Protein AF-A0A109FL90-F1 (afdb_monomer_lite)

Sequence (291 aa):
MSGMAHVRGQASPVYRVPRAKSPGTDAIWPPEKYCKLAITFEGDDGEIGEWAFCDPRRLGRIKLVDADESELTRVPPLGDLGADPLLAMPSVDTLADAFAKRSAPIKAVLLDQNGPLCGIGNYMVDEILYQAAIHPSLPASYIGQPSQRDLLAELHAQIRAVTVAAVAVDANAERFPDNWLFKFRWGKGKKKGKEVLFLLPDGSTSSISHLTVGGRTSAIVDKVQKLPEDLDAFLATPKRSRIAADLDGDKAVDAQQLVGGPDPTAPGSPRKKRKPGPVTSPHFKKAKKVT

Foldseek 3Di:
DFKFKAKEQDFGLDLDDDPDTRQHNPGDPPPPAQWDDKDWDQDPVRDIIIMTIGGNVPPDDDDDDDDDPVCVCCDPPNVLFAAELAPGQDDLLLLLVQQLLWQAFPLLQQDPRSGNYHPDDQQLSLQLCLQLLAARRQRSSVCSAPVNSVSSVSSSVSNNVSVCQCVVSSNPLVSRDPLTCSVQQPPQQDDPRDGNWRQDPVRDTFGWHWDAGPNDIHTDGDVRHDDDPCRVVVVPDDSVVRVVVRPVVPPDDDPDDDDDDDDDDDDDDDDDDDDDDDDHRPVDPDDDDDD

Secondary structure (DSSP, 8-state):
---EEEETTSPP---S--S-PPP-TTS-SS-TTTEEEEEEEE-TTS-EEEEEEE-TTS----------GGGGGGSTTGGG--B-TTTSPPPHHHHHHHHHT--SBHHHHHH-TTSSB-S--HHHHHHHHHHTT--TTSBHHHHTSGGGHHHHHHHHHHHHHHHHHHHTTTT-TTSS-TTSGGGTSTTTTEETTEE-PEEPTTS-EE-EEEEEETTEEEEEETTTSPPPTTHHHHHHS-HHHHHHHHHHTT----------------PPPP-PPPPP-----TTS--PPPP-

pLDDT: mean 79.63, std 23.38, range [23.08, 98.75]

Structure (mmCIF, N/CA/C/O backbone):
data_AF-A0A109FL90-F1
#
_entry.id   AF-A0A109FL90-F1
#
loop_
_atom_site.group_PDB
_atom_site.id
_atom_site.type_symbol
_atom_site.label_atom_id
_atom_site.label_alt_id
_atom_site.label_comp_id
_atom_site.label_asym_id
_atom_site.label_entity_id
_atom_site.label_seq_id
_atom_site.pdbx_PDB_ins_code
_atom_site.Cartn_x
_atom_site.Cartn_y
_atom_site.Cartn_z
_atom_site.occupancy
_atom_site.B_iso_or_equiv
_atom_site.auth_seq_id
_atom_site.auth_comp_id
_atom_site.auth_asym_id
_atom_site.auth_atom_id
_atom_site.pdbx_PDB_model_num
ATOM 1 N N . MET A 1 1 ? 11.528 1.735 -2.833 1.00 75.25 1 MET A N 1
ATOM 2 C CA . MET A 1 1 ? 11.693 3.107 -2.285 1.00 75.25 1 MET A CA 1
ATOM 3 C C . MET A 1 1 ? 12.364 4.072 -3.259 1.00 75.25 1 MET A C 1
ATOM 5 O O . MET A 1 1 ? 12.023 5.242 -3.194 1.00 75.25 1 MET A O 1
ATOM 9 N N . SER A 1 2 ? 13.309 3.642 -4.104 1.00 83.94 2 SER A N 1
ATOM 10 C CA . SER A 1 2 ? 13.942 4.519 -5.113 1.00 83.94 2 SER A CA 1
ATOM 11 C C . SER A 1 2 ? 14.334 3.808 -6.414 1.00 83.94 2 SER A C 1
ATOM 13 O O . SER A 1 2 ? 15.019 4.403 -7.236 1.00 83.94 2 SER A O 1
ATOM 15 N N . GLY A 1 3 ? 13.940 2.542 -6.578 1.00 86.50 3 GLY A N 1
ATOM 16 C CA . GLY A 1 3 ? 14.141 1.813 -7.826 1.00 86.50 3 GLY A CA 1
ATOM 17 C C . GLY A 1 3 ? 13.189 2.337 -8.893 1.00 86.50 3 GLY A C 1
ATOM 18 O O . GLY A 1 3 ? 12.022 2.581 -8.589 1.00 86.50 3 GLY A O 1
ATOM 19 N N . MET A 1 4 ? 13.694 2.522 -10.104 1.00 85.56 4 MET A N 1
ATOM 20 C CA . MET A 1 4 ? 12.967 3.083 -11.236 1.00 85.56 4 MET A CA 1
ATOM 21 C C . MET A 1 4 ? 13.312 2.291 -12.490 1.00 85.56 4 MET A C 1
ATOM 23 O O . MET A 1 4 ? 14.486 2.036 -12.757 1.00 85.56 4 MET A O 1
ATOM 27 N N . ALA A 1 5 ? 12.281 1.920 -13.241 1.00 86.88 5 ALA A N 1
ATOM 28 C CA . ALA A 1 5 ? 12.416 1.394 -14.588 1.00 86.88 5 ALA A CA 1
ATOM 29 C C . ALA A 1 5 ? 12.349 2.552 -15.592 1.00 86.88 5 ALA A C 1
ATOM 31 O O . ALA A 1 5 ? 11.489 3.433 -15.495 1.00 86.88 5 ALA A O 1
ATOM 32 N N . HIS A 1 6 ? 13.261 2.534 -16.555 1.00 85.62 6 HIS A N 1
ATOM 33 C CA . HIS A 1 6 ? 13.337 3.479 -17.656 1.00 85.62 6 HIS A CA 1
ATOM 34 C C . HIS A 1 6 ? 13.268 2.709 -18.968 1.00 85.62 6 HIS A C 1
ATOM 36 O O . HIS A 1 6 ? 13.940 1.694 -19.109 1.00 85.62 6 HIS A O 1
ATOM 42 N N . VAL A 1 7 ? 12.494 3.223 -19.918 1.00 87.19 7 VAL A N 1
ATOM 43 C CA . VAL A 1 7 ? 12.535 2.814 -21.324 1.00 87.19 7 VAL A CA 1
ATOM 44 C C . VAL A 1 7 ? 13.070 4.012 -22.099 1.00 87.19 7 VAL A C 1
ATOM 46 O O . VAL A 1 7 ? 12.601 5.134 -21.874 1.00 87.19 7 VAL A O 1
ATOM 49 N N . ARG A 1 8 ? 14.088 3.819 -22.943 1.00 85.19 8 ARG A N 1
ATOM 50 C CA . ARG A 1 8 ? 14.706 4.935 -23.671 1.00 85.19 8 ARG A CA 1
ATOM 51 C C . ARG A 1 8 ? 13.669 5.633 -24.554 1.00 85.19 8 ARG A C 1
ATOM 53 O O . ARG A 1 8 ? 12.840 4.986 -25.184 1.00 85.19 8 ARG A O 1
ATOM 60 N N . GLY A 1 9 ? 13.688 6.966 -24.558 1.00 79.12 9 GLY A N 1
ATOM 61 C CA . GLY A 1 9 ? 12.748 7.780 -25.336 1.00 79.12 9 GLY A CA 1
ATOM 62 C C . GLY A 1 9 ? 11.329 7.866 -24.759 1.00 79.12 9 GLY A C 1
ATOM 63 O O . GLY A 1 9 ? 10.530 8.652 -25.261 1.00 79.12 9 GLY A O 1
ATOM 64 N N . GLN A 1 10 ? 11.014 7.134 -23.686 1.00 78.56 10 GLN A N 1
ATOM 65 C CA . GLN A 1 10 ? 9.705 7.166 -23.031 1.00 78.56 10 GLN A CA 1
ATOM 66 C C . GLN A 1 10 ? 9.740 7.982 -21.736 1.00 78.56 10 GLN A C 1
ATOM 68 O O . GLN A 1 10 ? 10.702 7.953 -20.962 1.00 78.56 10 GLN A O 1
ATOM 73 N N . ALA A 1 11 ? 8.641 8.685 -21.460 1.00 70.00 11 ALA A N 1
ATOM 74 C CA . ALA A 1 11 ? 8.434 9.301 -20.158 1.00 70.00 11 ALA A CA 1
ATOM 75 C C . ALA A 1 11 ? 8.147 8.214 -19.109 1.00 70.00 11 ALA A C 1
ATOM 77 O O . ALA A 1 11 ? 7.310 7.337 -19.294 1.00 70.00 11 ALA A O 1
ATOM 78 N N . SER A 1 12 ? 8.841 8.279 -17.980 1.00 65.44 12 SER A N 1
ATOM 79 C CA . SER A 1 12 ? 8.665 7.364 -16.856 1.00 65.44 12 SER A CA 1
ATOM 80 C C . SER A 1 12 ? 7.364 7.712 -16.131 1.00 65.44 12 SER A C 1
ATOM 82 O O . SER A 1 12 ? 7.117 8.896 -15.875 1.00 65.44 12 SER A O 1
ATOM 84 N N . PRO A 1 13 ? 6.543 6.718 -15.758 1.00 58.38 13 PRO A N 1
ATOM 85 C CA . PRO A 1 13 ? 5.384 6.939 -14.903 1.00 58.38 13 PRO A CA 1
ATOM 86 C C . PRO A 1 13 ? 5.875 7.280 -13.486 1.00 58.38 13 PRO A C 1
ATOM 88 O O . PRO A 1 13 ? 6.298 6.418 -12.716 1.00 58.38 13 PRO A O 1
ATOM 91 N N . VAL A 1 14 ? 5.916 8.571 -13.140 1.00 57.03 14 VAL A N 1
ATOM 92 C CA . VAL A 1 14 ? 6.532 9.031 -11.885 1.00 57.03 14 VAL A CA 1
ATOM 93 C C . VAL A 1 14 ? 5.529 9.007 -10.723 1.00 57.03 14 VAL A C 1
ATOM 95 O O . VAL A 1 14 ? 4.762 9.951 -10.542 1.00 57.03 14 VAL A O 1
ATOM 98 N N . TYR A 1 15 ? 5.634 8.016 -9.830 1.00 45.78 15 TYR A N 1
ATOM 99 C CA . TYR A 1 15 ? 5.125 8.111 -8.453 1.00 45.78 15 TYR A CA 1
ATOM 100 C C . TYR A 1 15 ? 6.256 8.563 -7.509 1.00 45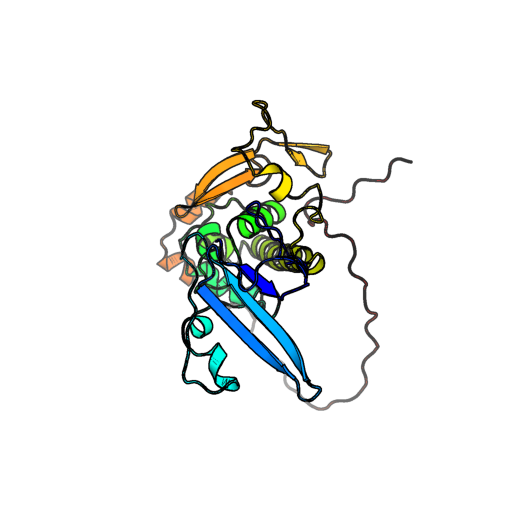.78 15 TYR A C 1
ATOM 102 O O . TYR A 1 15 ? 6.889 7.775 -6.818 1.00 45.78 15 TYR A O 1
ATOM 110 N N . ARG A 1 16 ? 6.515 9.876 -7.526 1.00 43.41 16 ARG A N 1
ATOM 111 C CA . ARG A 1 16 ? 7.395 10.672 -6.642 1.00 43.41 16 ARG A CA 1
ATOM 112 C C . ARG A 1 16 ? 8.869 10.216 -6.420 1.00 43.41 16 ARG A C 1
ATOM 114 O O . ARG A 1 16 ? 9.147 9.174 -5.839 1.00 43.41 16 ARG A O 1
ATOM 121 N N . VAL A 1 17 ? 9.758 11.215 -6.609 1.00 45.81 17 VAL A N 1
ATOM 122 C CA . VAL A 1 17 ? 11.149 11.434 -6.098 1.00 45.81 17 VAL A CA 1
ATOM 123 C C . VAL A 1 17 ? 12.295 10.857 -6.963 1.00 45.81 17 VAL A C 1
ATOM 125 O O . VAL A 1 17 ? 12.178 9.699 -7.336 1.00 45.81 17 VAL A O 1
ATOM 128 N N . PRO A 1 18 ? 13.474 11.515 -7.171 1.00 45.47 18 PRO A N 1
ATOM 129 C CA . PRO A 1 18 ? 13.909 12.930 -7.171 1.00 45.47 18 PRO A CA 1
ATOM 130 C C . PRO A 1 18 ? 14.089 13.460 -8.626 1.00 45.47 18 PRO A C 1
ATOM 132 O O . PRO A 1 18 ? 13.580 12.857 -9.554 1.00 45.47 18 PRO A O 1
ATOM 135 N N . ARG A 1 19 ? 14.803 14.580 -8.843 1.00 44.16 19 ARG A N 1
ATOM 136 C CA . ARG A 1 19 ? 15.029 15.325 -10.119 1.00 44.16 19 ARG A CA 1
ATOM 137 C C . ARG A 1 19 ? 15.517 14.534 -11.357 1.00 44.16 19 ARG A C 1
ATOM 139 O O . ARG A 1 19 ? 15.842 15.160 -12.364 1.00 44.16 19 ARG A O 1
ATOM 146 N N . ALA A 1 20 ? 15.618 13.211 -11.305 1.00 49.16 20 ALA A N 1
ATOM 147 C CA . ALA A 1 20 ? 15.935 12.403 -12.470 1.00 49.16 20 ALA A CA 1
ATOM 148 C C . ALA A 1 20 ? 14.679 12.302 -13.344 1.00 49.16 20 ALA A C 1
ATOM 150 O O . ALA A 1 20 ? 13.836 11.429 -13.157 1.00 49.16 20 ALA A O 1
ATOM 151 N N . LYS A 1 21 ? 14.534 13.251 -14.274 1.00 52.75 21 LYS A N 1
ATOM 152 C CA . LYS A 1 21 ? 13.638 13.069 -15.417 1.00 52.75 21 LYS A CA 1
ATOM 153 C C . LYS A 1 21 ? 14.061 11.798 -16.148 1.00 52.75 21 LYS A C 1
ATOM 155 O O . LYS A 1 21 ? 15.238 11.435 -16.126 1.00 52.75 21 LYS A O 1
ATOM 160 N N . SER A 1 22 ? 13.109 11.147 -16.803 1.00 54.75 22 SER A N 1
ATOM 161 C CA . SER A 1 22 ? 13.436 10.096 -17.763 1.00 54.75 22 SER A CA 1
ATOM 162 C C . SER A 1 22 ? 14.483 10.630 -18.730 1.00 54.75 22 SER A C 1
ATOM 164 O O . SER A 1 22 ? 14.342 11.775 -19.176 1.00 54.75 22 SER A O 1
ATOM 166 N N . PRO A 1 23 ? 15.544 9.859 -19.000 1.00 58.03 23 PRO A N 1
ATOM 167 C CA . PRO A 1 23 ? 16.486 10.222 -20.040 1.00 58.03 23 PRO A CA 1
ATOM 168 C C . PRO A 1 23 ? 15.683 10.418 -21.333 1.00 58.03 23 PRO A C 1
ATOM 170 O O . PRO A 1 23 ? 14.997 9.496 -21.776 1.00 58.03 23 PRO A O 1
ATOM 173 N N . GLY A 1 24 ? 15.690 11.640 -21.877 1.00 59.62 24 GLY A N 1
ATOM 174 C CA . GLY A 1 24 ? 15.103 11.907 -23.190 1.00 59.62 24 GLY A CA 1
ATOM 175 C C . GLY A 1 24 ? 15.834 11.119 -24.278 1.00 59.62 24 GLY A C 1
ATOM 176 O O . GLY A 1 24 ? 16.834 10.458 -24.003 1.00 59.62 24 GLY A O 1
ATOM 177 N N . THR A 1 25 ? 15.369 11.209 -25.521 1.00 60.78 25 THR A N 1
ATOM 178 C CA . THR A 1 25 ? 16.013 10.545 -26.673 1.00 60.78 25 THR A CA 1
ATOM 179 C C . THR A 1 25 ? 17.508 10.863 -26.781 1.00 60.78 25 THR A C 1
ATOM 181 O O . THR A 1 25 ? 18.308 9.970 -27.059 1.00 60.78 25 THR A O 1
ATOM 184 N N . ASP A 1 26 ? 17.881 12.101 -26.447 1.00 63.59 26 ASP A N 1
ATOM 185 C CA . ASP A 1 26 ? 19.246 12.627 -26.572 1.00 63.59 26 ASP A CA 1
ATOM 186 C C . ASP A 1 26 ? 20.086 12.456 -25.296 1.00 63.59 26 ASP A C 1
ATOM 188 O O . ASP A 1 26 ? 21.203 12.964 -25.192 1.00 63.59 26 ASP A O 1
ATOM 192 N N . ALA A 1 27 ? 19.546 11.793 -24.274 1.00 72.19 27 ALA A N 1
ATOM 193 C CA . ALA A 1 27 ? 20.261 11.585 -23.027 1.00 72.19 27 ALA A CA 1
ATOM 194 C C . ALA A 1 27 ? 21.274 10.436 -23.142 1.00 72.19 27 ALA A C 1
ATOM 196 O O . ALA A 1 27 ? 21.062 9.463 -23.866 1.00 72.19 27 ALA A O 1
ATOM 197 N N . ILE A 1 28 ? 22.356 10.535 -22.363 1.00 80.25 28 ILE A N 1
ATOM 198 C CA . ILE A 1 28 ? 23.350 9.465 -22.228 1.00 80.25 28 ILE A CA 1
ATOM 199 C C . ILE A 1 28 ? 22.649 8.189 -21.746 1.00 80.25 28 ILE A C 1
ATOM 201 O O . ILE A 1 28 ? 21.929 8.210 -20.739 1.00 80.25 28 ILE A O 1
ATOM 205 N N . TRP A 1 29 ? 22.868 7.093 -22.475 1.00 83.81 29 TRP A N 1
ATOM 206 C CA . TRP A 1 29 ? 22.206 5.814 -22.260 1.00 83.81 29 TRP A CA 1
ATOM 207 C C . TRP A 1 29 ? 23.205 4.637 -22.276 1.00 83.81 29 TRP A C 1
ATOM 209 O O . TRP A 1 29 ? 24.091 4.628 -23.132 1.00 83.81 29 TRP A O 1
ATOM 219 N N . PRO A 1 30 ? 23.063 3.640 -21.375 1.00 87.69 30 PRO A N 1
ATOM 220 C CA . PRO A 1 30 ? 22.144 3.617 -20.231 1.00 87.69 30 PRO A CA 1
ATOM 221 C C . PRO A 1 30 ? 22.474 4.727 -19.216 1.00 87.69 30 PRO A C 1
ATOM 223 O O . PRO A 1 30 ? 23.566 5.295 -19.263 1.00 87.69 30 PRO A O 1
ATOM 226 N N . PRO A 1 31 ? 21.561 5.076 -18.289 1.00 86.06 31 PRO A N 1
ATOM 227 C CA . PRO A 1 31 ? 21.819 6.158 -17.344 1.00 86.06 31 PRO A CA 1
ATOM 228 C C . PRO A 1 31 ? 23.078 5.885 -16.512 1.00 86.06 31 PRO A C 1
ATOM 230 O O . PRO A 1 31 ? 23.108 4.952 -15.715 1.00 86.06 31 PRO A O 1
ATOM 233 N N . GLU A 1 32 ? 24.113 6.713 -16.637 1.00 82.44 32 GLU A N 1
ATOM 234 C CA . GLU A 1 32 ? 25.387 6.472 -15.936 1.00 82.44 32 GLU A CA 1
ATOM 235 C C . GLU A 1 32 ? 25.219 6.444 -14.410 1.00 82.44 32 GLU A C 1
ATOM 237 O O . GLU A 1 32 ? 25.855 5.674 -13.686 1.00 82.44 32 GLU A O 1
ATOM 242 N N . LYS A 1 33 ? 24.326 7.294 -13.892 1.00 83.31 33 LYS A N 1
ATOM 243 C CA . LYS A 1 33 ? 24.075 7.392 -12.458 1.00 83.31 33 LYS A CA 1
ATOM 244 C C . LYS A 1 33 ? 23.033 6.383 -12.024 1.00 83.31 33 LYS A C 1
ATOM 246 O O . LYS A 1 33 ? 21.907 6.356 -12.507 1.00 83.31 33 LYS A O 1
ATOM 251 N N . TYR A 1 34 ? 23.401 5.626 -10.998 1.00 88.69 34 TYR A N 1
ATOM 252 C CA . TYR A 1 34 ? 22.516 4.723 -10.271 1.00 88.69 34 TYR A CA 1
ATOM 253 C C . TYR A 1 34 ? 21.942 3.556 -11.078 1.00 88.69 34 TYR A C 1
ATOM 255 O O . TYR A 1 34 ? 21.229 2.759 -10.469 1.00 88.69 34 TYR A O 1
ATOM 263 N N . CYS A 1 35 ? 22.275 3.391 -12.362 1.00 91.38 35 CYS A N 1
ATOM 264 C CA . CYS A 1 35 ? 21.942 2.180 -13.104 1.00 91.38 35 CYS A CA 1
ATOM 265 C C . CYS A 1 35 ? 22.511 0.940 -12.396 1.00 91.38 35 CYS A C 1
ATOM 267 O O . CYS A 1 35 ? 23.570 0.978 -11.749 1.00 91.38 35 CYS A O 1
ATOM 269 N N . LYS A 1 36 ? 21.717 -0.129 -12.414 1.00 93.62 36 LYS A N 1
ATOM 270 C CA . LYS A 1 36 ? 22.030 -1.442 -11.838 1.00 93.62 36 LYS A CA 1
ATOM 271 C C . LYS A 1 36 ? 21.905 -2.555 -12.866 1.00 93.62 36 LYS A C 1
ATOM 273 O O . LYS A 1 36 ? 22.596 -3.554 -12.725 1.00 93.62 36 LYS A O 1
ATOM 278 N N . LEU A 1 37 ? 21.042 -2.372 -13.861 1.00 95.06 37 LEU A N 1
ATOM 279 C CA . LEU A 1 37 ? 20.861 -3.273 -14.988 1.00 95.06 37 LEU A CA 1
ATOM 280 C C . LEU A 1 37 ? 20.377 -2.459 -16.181 1.00 95.06 37 LEU A C 1
ATOM 282 O O . LEU A 1 37 ? 19.518 -1.594 -16.017 1.00 95.06 37 LEU A O 1
ATOM 286 N N . ALA A 1 38 ? 20.907 -2.762 -17.355 1.00 93.75 38 ALA A N 1
ATOM 287 C CA . ALA A 1 38 ? 20.393 -2.298 -18.629 1.00 93.75 38 ALA A CA 1
ATOM 288 C C . ALA A 1 38 ? 20.255 -3.509 -19.553 1.00 93.75 38 ALA A C 1
ATOM 290 O O . ALA A 1 38 ? 21.089 -4.413 -19.501 1.00 93.75 38 ALA A O 1
ATOM 291 N N . ILE A 1 39 ? 19.186 -3.532 -20.339 1.00 95.69 39 ILE A N 1
ATOM 292 C CA . ILE A 1 39 ? 18.881 -4.581 -21.306 1.00 95.69 39 ILE A CA 1
ATOM 293 C C . ILE A 1 39 ? 18.535 -3.898 -22.627 1.00 95.69 39 ILE A C 1
ATOM 295 O O . ILE A 1 39 ? 17.738 -2.957 -22.651 1.00 95.69 39 ILE A O 1
ATOM 299 N N . THR A 1 40 ? 19.131 -4.396 -23.703 1.00 95.06 40 THR A N 1
ATOM 300 C CA . THR A 1 40 ? 18.788 -4.042 -25.078 1.00 95.06 40 THR A CA 1
ATOM 301 C C . THR A 1 40 ? 18.055 -5.225 -25.695 1.00 95.06 40 THR A C 1
ATOM 303 O O . THR A 1 40 ? 18.491 -6.366 -25.558 1.00 95.06 40 THR A O 1
ATOM 306 N N . PHE A 1 41 ? 16.931 -4.937 -26.332 1.00 94.50 41 PHE A N 1
ATOM 307 C CA . PHE A 1 41 ? 16.086 -5.873 -27.053 1.00 94.50 41 PHE A CA 1
ATOM 308 C C . PHE A 1 41 ? 16.184 -5.538 -28.538 1.00 94.50 41 PHE A C 1
ATOM 310 O O . PHE A 1 41 ? 16.127 -4.364 -28.902 1.00 94.50 41 PHE A O 1
ATOM 317 N N . GLU A 1 42 ? 16.318 -6.559 -29.370 1.00 95.94 42 GLU A N 1
ATOM 318 C CA . GLU A 1 42 ? 16.270 -6.451 -30.826 1.00 95.94 42 GLU A CA 1
ATOM 319 C C . GLU A 1 42 ? 15.020 -7.201 -31.291 1.00 95.94 42 GLU A C 1
ATOM 321 O O . GLU A 1 42 ? 14.840 -8.371 -30.945 1.00 95.94 42 GLU A O 1
ATOM 326 N N . GLY A 1 43 ? 14.116 -6.493 -31.964 1.00 92.50 43 GLY A N 1
ATOM 327 C CA . GLY A 1 43 ? 12.907 -7.055 -32.553 1.00 92.50 43 GLY A CA 1
ATOM 328 C C . GLY A 1 43 ? 13.193 -7.749 -33.882 1.00 92.50 43 GLY A C 1
ATOM 329 O O . GLY A 1 43 ? 14.199 -7.478 -34.537 1.00 92.50 43 GLY A O 1
ATOM 330 N N . ASP A 1 44 ? 12.277 -8.616 -34.311 1.00 92.62 44 ASP A N 1
ATOM 331 C CA . ASP A 1 44 ? 12.390 -9.344 -35.586 1.00 92.62 44 ASP A CA 1
ATOM 332 C C . ASP A 1 44 ? 12.382 -8.408 -36.816 1.00 92.62 44 ASP A C 1
ATOM 334 O O . ASP A 1 44 ? 12.849 -8.773 -37.894 1.00 92.62 44 ASP A O 1
ATOM 338 N N . ASP A 1 45 ? 11.851 -7.195 -36.659 1.00 93.00 45 ASP A N 1
ATOM 339 C CA . ASP A 1 45 ? 11.837 -6.106 -37.642 1.00 93.00 45 ASP A CA 1
ATOM 340 C C . ASP A 1 45 ? 13.083 -5.201 -37.577 1.00 93.00 45 ASP A C 1
ATOM 342 O O . ASP A 1 45 ? 13.197 -4.241 -38.345 1.00 93.00 45 ASP A O 1
ATOM 346 N N . GLY A 1 46 ? 14.031 -5.512 -36.688 1.00 89.81 46 GLY A N 1
ATOM 347 C CA . GLY A 1 46 ? 15.226 -4.716 -36.427 1.00 89.81 46 GLY A CA 1
ATOM 348 C C . GLY A 1 46 ? 14.986 -3.509 -35.515 1.00 89.81 46 GLY A C 1
ATOM 349 O O . GLY A 1 46 ? 15.905 -2.706 -35.330 1.00 89.81 46 GLY A O 1
ATOM 350 N N . GLU A 1 47 ? 13.787 -3.345 -34.938 1.00 91.50 47 GLU A N 1
ATOM 351 C CA . GLU A 1 47 ? 13.552 -2.305 -33.937 1.00 91.50 47 GLU A CA 1
ATOM 352 C C . GLU A 1 47 ? 14.355 -2.585 -32.662 1.00 91.50 47 GLU A C 1
ATOM 354 O O . GLU A 1 47 ? 14.400 -3.702 -32.147 1.00 91.50 47 GLU A O 1
ATOM 359 N N . ILE A 1 48 ? 14.985 -1.540 -32.120 1.00 91.38 48 ILE A N 1
ATOM 360 C CA . ILE A 1 48 ? 15.780 -1.642 -30.896 1.00 91.38 48 ILE A CA 1
ATOM 361 C C . ILE A 1 48 ? 15.001 -1.029 -29.735 1.00 91.38 48 ILE A C 1
ATOM 363 O O . ILE A 1 48 ? 14.743 0.176 -29.696 1.00 91.38 48 ILE A O 1
ATOM 367 N N . GLY A 1 49 ? 14.672 -1.866 -28.753 1.00 90.44 49 GLY A N 1
ATOM 368 C CA . GLY A 1 49 ? 14.111 -1.454 -27.472 1.00 90.44 49 GLY A CA 1
ATOM 369 C C . GLY A 1 49 ? 15.188 -1.423 -26.395 1.00 90.44 49 GLY A C 1
ATOM 370 O O . GLY A 1 49 ? 15.982 -2.348 -26.274 1.00 90.44 49 GLY A O 1
ATOM 371 N N . GLU A 1 50 ? 15.217 -0.389 -25.558 1.00 91.75 50 GLU A N 1
ATOM 372 C CA . GLU A 1 50 ? 16.204 -0.303 -24.479 1.00 91.75 50 GLU A CA 1
ATOM 373 C C . GLU A 1 50 ? 15.543 -0.007 -23.138 1.00 91.75 50 GLU A C 1
ATOM 375 O O . GLU A 1 50 ? 14.777 0.950 -22.992 1.00 91.75 50 GLU A O 1
ATOM 380 N N . TRP A 1 51 ? 15.884 -0.813 -22.134 1.00 92.31 51 TRP A N 1
ATOM 381 C CA . TRP A 1 51 ? 15.362 -0.7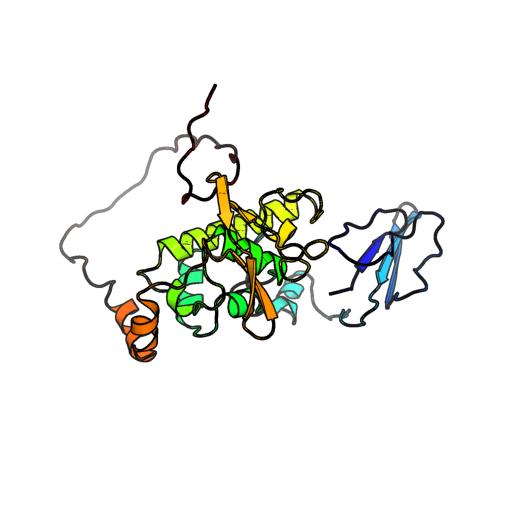13 -20.778 1.00 92.31 51 TRP A CA 1
ATOM 382 C C . TRP A 1 51 ? 16.490 -0.641 -19.750 1.00 92.31 51 TRP A C 1
ATOM 384 O O . TRP A 1 51 ? 17.514 -1.307 -19.885 1.00 92.31 51 TRP A O 1
ATOM 394 N N . ALA A 1 52 ? 16.306 0.141 -18.689 1.00 91.19 52 ALA A N 1
ATOM 395 C CA . ALA A 1 52 ? 17.257 0.221 -17.587 1.00 91.19 52 ALA A CA 1
ATOM 396 C C . ALA A 1 52 ? 16.564 0.311 -16.226 1.00 91.19 52 ALA A C 1
ATOM 398 O O . ALA A 1 52 ? 15.562 1.007 -16.061 1.00 91.19 52 ALA A O 1
ATOM 399 N N . PHE A 1 53 ? 17.152 -0.337 -15.221 1.00 91.62 53 PHE A N 1
ATOM 400 C CA . PHE A 1 53 ? 16.774 -0.202 -13.820 1.00 91.62 53 PHE A CA 1
ATOM 401 C C . PHE A 1 53 ? 17.801 0.634 -13.061 1.00 91.62 53 PHE A C 1
ATOM 403 O O . PHE A 1 53 ? 18.962 0.241 -12.898 1.00 91.62 53 PHE A O 1
ATOM 410 N N . CYS A 1 54 ? 17.356 1.773 -12.537 1.00 89.50 54 CYS A N 1
ATOM 411 C CA . CYS A 1 54 ? 18.158 2.673 -11.719 1.00 89.50 54 CYS A CA 1
ATOM 412 C C . CYS A 1 54 ? 17.689 2.632 -10.266 1.00 89.50 54 CYS A C 1
ATOM 414 O O . CYS A 1 54 ? 16.497 2.714 -9.990 1.00 89.50 54 CYS A O 1
ATOM 416 N N . ASP A 1 55 ? 18.619 2.561 -9.315 1.00 90.38 55 ASP A N 1
ATOM 417 C CA . ASP A 1 55 ? 18.284 2.614 -7.892 1.00 90.38 55 ASP A CA 1
ATOM 418 C C . ASP A 1 55 ? 19.358 3.335 -7.060 1.00 90.38 55 ASP A C 1
ATOM 420 O O . ASP A 1 55 ? 20.368 2.732 -6.667 1.00 90.38 55 ASP A O 1
ATOM 424 N N . PRO A 1 56 ? 19.140 4.624 -6.736 1.00 88.19 56 PRO A N 1
ATOM 425 C CA . PRO A 1 56 ? 20.075 5.424 -5.954 1.00 88.19 56 PRO A CA 1
ATOM 426 C C . PRO A 1 56 ? 20.353 4.884 -4.552 1.00 88.19 56 PRO A C 1
ATOM 428 O O . PRO A 1 56 ? 21.469 5.021 -4.057 1.00 88.19 56 PRO A O 1
ATOM 431 N N . ARG A 1 57 ? 19.360 4.263 -3.898 1.00 90.94 57 ARG A N 1
ATOM 432 C CA . ARG A 1 57 ? 19.509 3.768 -2.517 1.00 90.94 57 ARG A CA 1
ATOM 433 C C . ARG A 1 57 ? 19.929 2.304 -2.437 1.00 90.94 57 ARG A C 1
ATOM 435 O O . ARG A 1 57 ? 20.167 1.828 -1.331 1.00 90.94 57 ARG A O 1
ATOM 442 N N . ARG A 1 58 ? 20.031 1.599 -3.570 1.00 91.50 58 ARG A N 1
ATOM 443 C CA . ARG A 1 58 ? 20.467 0.189 -3.656 1.00 91.50 58 ARG A CA 1
ATOM 444 C C . ARG A 1 58 ? 19.629 -0.768 -2.785 1.00 91.50 58 ARG A C 1
ATOM 446 O O . ARG A 1 58 ? 20.136 -1.737 -2.217 1.00 91.50 58 ARG A O 1
ATOM 453 N N . LEU A 1 59 ? 18.335 -0.484 -2.665 1.00 92.12 59 LEU A N 1
ATOM 454 C CA . LEU A 1 59 ? 17.362 -1.296 -1.930 1.00 92.12 59 LEU A CA 1
ATOM 455 C C . LEU A 1 59 ? 16.575 -2.246 -2.842 1.00 92.12 59 LEU A C 1
ATOM 457 O O . LEU A 1 59 ? 16.049 -3.242 -2.359 1.00 92.12 59 LEU A O 1
ATOM 461 N N . GLY A 1 60 ? 16.493 -1.949 -4.138 1.00 92.00 60 GLY A N 1
ATOM 462 C CA . GLY A 1 60 ? 15.938 -2.831 -5.153 1.00 92.00 60 GLY A CA 1
ATOM 463 C C . GLY A 1 60 ? 16.737 -4.127 -5.265 1.00 92.00 60 GLY A C 1
ATOM 464 O O . GLY A 1 60 ? 17.912 -4.203 -4.887 1.00 92.00 60 GLY A O 1
ATOM 465 N N . ARG A 1 61 ? 16.072 -5.168 -5.754 1.00 92.25 61 ARG A N 1
ATOM 466 C CA . ARG A 1 61 ? 16.660 -6.479 -6.012 1.00 92.25 61 ARG A CA 1
ATOM 467 C C . ARG A 1 61 ? 16.263 -6.894 -7.417 1.00 92.25 61 ARG A C 1
ATOM 469 O O . ARG A 1 61 ? 15.105 -6.747 -7.786 1.00 92.25 61 ARG A O 1
ATOM 476 N N . ILE A 1 62 ? 17.234 -7.401 -8.159 1.00 92.94 62 ILE A N 1
ATOM 477 C CA . ILE A 1 62 ? 17.032 -8.078 -9.434 1.00 92.94 62 ILE A CA 1
ATOM 478 C C . ILE A 1 62 ? 17.459 -9.515 -9.177 1.00 92.94 62 ILE A C 1
ATOM 480 O O . ILE A 1 62 ? 18.537 -9.740 -8.623 1.00 92.94 62 ILE A O 1
ATOM 484 N N . LYS A 1 63 ? 16.590 -10.464 -9.504 1.00 90.75 63 LYS A N 1
ATOM 485 C CA . LYS A 1 63 ? 16.850 -11.889 -9.335 1.00 90.75 63 LYS A CA 1
ATOM 486 C C . LYS A 1 63 ? 16.666 -12.563 -10.684 1.00 90.75 63 LYS A C 1
ATOM 488 O O . LYS A 1 63 ? 15.649 -12.339 -11.329 1.00 90.75 63 LYS A O 1
ATOM 493 N N . LEU A 1 64 ? 17.642 -13.374 -11.065 1.00 90.31 64 LEU A N 1
ATOM 494 C CA . LEU A 1 64 ? 17.455 -14.405 -12.071 1.00 90.31 64 LEU A CA 1
ATOM 495 C C . LEU A 1 64 ? 17.006 -15.660 -11.324 1.00 90.31 64 LEU A C 1
ATOM 497 O O . LEU A 1 64 ? 17.634 -16.030 -10.330 1.00 90.31 64 LEU A O 1
ATOM 501 N N . VAL A 1 65 ? 15.896 -16.248 -11.747 1.00 90.12 65 VAL A N 1
ATOM 502 C CA . VAL A 1 65 ? 15.320 -17.444 -11.130 1.00 90.12 65 VAL A CA 1
ATOM 503 C C . VAL A 1 65 ? 15.177 -18.516 -12.193 1.00 90.12 65 VAL A C 1
ATOM 505 O O . VAL A 1 65 ? 14.817 -18.210 -13.326 1.00 90.12 65 VAL A O 1
ATOM 508 N N . ASP A 1 66 ? 15.495 -19.747 -11.815 1.00 90.06 66 ASP A N 1
ATOM 509 C CA . ASP A 1 66 ? 15.286 -20.922 -12.650 1.00 90.06 66 ASP A CA 1
ATOM 510 C C . ASP A 1 66 ? 13.893 -21.472 -12.340 1.00 90.06 66 ASP A C 1
ATOM 512 O O . ASP A 1 66 ? 13.681 -22.112 -11.307 1.00 90.06 66 ASP A O 1
ATOM 516 N N . ALA A 1 67 ? 12.915 -21.064 -13.144 1.00 88.88 67 ALA A N 1
ATOM 517 C CA . ALA A 1 67 ? 11.518 -21.433 -12.981 1.00 88.88 67 ALA A CA 1
ATOM 518 C C . ALA A 1 67 ? 10.766 -21.267 -14.301 1.00 88.88 67 ALA A C 1
ATOM 520 O O . ALA A 1 67 ? 10.980 -20.291 -15.023 1.00 88.88 67 ALA A O 1
ATOM 521 N N . ASP A 1 68 ? 9.833 -22.179 -14.559 1.00 90.69 68 ASP A N 1
ATOM 522 C CA . ASP A 1 68 ? 8.871 -22.027 -15.645 1.00 90.69 68 ASP A CA 1
ATOM 523 C C . ASP A 1 68 ? 7.949 -20.825 -15.391 1.00 90.69 68 ASP A C 1
ATOM 525 O O . ASP A 1 68 ? 7.618 -20.494 -14.246 1.00 90.69 68 ASP A O 1
ATOM 529 N N . GLU A 1 69 ? 7.477 -20.191 -16.467 1.00 86.38 69 GLU A N 1
ATOM 530 C CA . GLU A 1 69 ? 6.621 -18.999 -16.395 1.00 86.38 69 GLU A CA 1
ATOM 531 C C . GLU A 1 69 ? 5.368 -19.226 -15.529 1.00 86.38 69 GLU A C 1
ATOM 533 O O . GLU A 1 69 ? 5.010 -18.376 -14.711 1.00 86.38 69 GLU A O 1
ATOM 538 N N . SER A 1 70 ? 4.739 -20.403 -15.638 1.00 88.06 70 SER A N 1
ATOM 539 C CA . SER A 1 70 ? 3.547 -20.763 -14.859 1.00 88.06 70 SER A CA 1
ATOM 540 C C . SER A 1 70 ? 3.810 -20.898 -13.357 1.00 88.06 70 SER A C 1
ATOM 542 O O . SER A 1 70 ? 2.895 -20.725 -12.552 1.00 88.06 70 SER A O 1
ATOM 544 N N . GLU A 1 71 ? 5.051 -21.188 -12.966 1.00 88.88 71 GLU A N 1
ATOM 545 C CA . GLU A 1 71 ? 5.450 -21.412 -11.575 1.00 88.88 71 GLU A CA 1
ATOM 546 C C . GLU A 1 71 ? 6.077 -20.165 -10.938 1.00 88.88 71 GLU A C 1
ATOM 548 O O . GLU A 1 71 ? 6.231 -20.107 -9.718 1.00 88.88 71 GLU A O 1
ATOM 553 N N . LEU A 1 72 ? 6.375 -19.125 -11.726 1.00 87.88 72 LEU A N 1
ATOM 554 C CA . LEU A 1 72 ? 7.058 -17.915 -11.263 1.00 87.88 72 LEU A CA 1
ATOM 555 C C . LEU A 1 72 ? 6.358 -17.248 -10.068 1.00 87.88 72 LEU A C 1
ATOM 557 O O . LEU A 1 72 ? 7.012 -16.780 -9.137 1.00 87.88 72 LEU A O 1
ATOM 561 N N . THR A 1 73 ? 5.022 -17.245 -10.060 1.00 88.25 73 THR A N 1
ATOM 562 C CA . THR A 1 73 ? 4.218 -16.676 -8.963 1.00 88.25 73 THR A CA 1
ATOM 563 C C . THR A 1 73 ? 4.321 -17.458 -7.656 1.00 88.25 73 THR A C 1
ATOM 565 O O . THR A 1 73 ? 3.992 -16.910 -6.610 1.00 88.25 73 THR A O 1
ATOM 568 N N . ARG A 1 74 ? 4.802 -18.706 -7.686 1.00 89.25 74 ARG A N 1
ATOM 569 C CA . ARG A 1 74 ? 5.020 -19.555 -6.505 1.00 89.25 74 ARG A CA 1
ATOM 570 C C . ARG A 1 74 ? 6.448 -19.470 -5.970 1.00 89.25 74 ARG A C 1
ATOM 572 O O . ARG A 1 74 ? 6.711 -19.927 -4.861 1.00 89.25 74 ARG A O 1
ATOM 579 N N . VAL A 1 75 ? 7.373 -18.876 -6.723 1.00 90.94 75 VAL A N 1
ATOM 580 C CA . VAL A 1 75 ? 8.781 -18.767 -6.329 1.00 90.94 75 VAL A CA 1
ATOM 581 C C . VAL A 1 75 ? 9.002 -17.534 -5.442 1.00 90.94 75 VAL A C 1
ATOM 583 O O . VAL A 1 75 ? 8.546 -16.435 -5.776 1.00 90.94 75 VAL A O 1
ATOM 586 N N . PRO A 1 76 ? 9.739 -17.650 -4.320 1.00 90.00 76 PRO A N 1
ATOM 587 C CA . PRO A 1 76 ? 10.088 -16.502 -3.492 1.00 90.00 76 PRO A CA 1
ATOM 588 C C . PRO A 1 76 ? 10.869 -15.408 -4.252 1.00 90.00 76 PRO A C 1
ATOM 590 O O . PRO A 1 76 ? 11.869 -15.680 -4.923 1.00 90.00 76 PRO A O 1
ATOM 593 N N . PRO A 1 77 ? 10.512 -14.122 -4.089 1.00 90.44 77 PRO A N 1
ATOM 594 C CA . PRO A 1 77 ? 9.627 -13.606 -3.048 1.00 90.44 77 PRO A CA 1
ATOM 595 C C . PRO A 1 77 ? 8.149 -13.527 -3.453 1.00 90.44 77 PRO A C 1
ATOM 597 O O . PRO A 1 77 ? 7.351 -13.132 -2.617 1.00 90.44 77 PRO A O 1
ATOM 600 N N . LEU A 1 78 ? 7.781 -13.838 -4.703 1.00 91.94 78 LEU A N 1
ATOM 601 C CA . LEU A 1 78 ? 6.406 -13.668 -5.190 1.00 91.94 78 LEU A CA 1
ATOM 602 C C . LEU A 1 78 ? 5.436 -14.640 -4.513 1.00 91.94 78 LEU A C 1
ATOM 604 O O . LEU A 1 78 ? 4.362 -14.218 -4.100 1.00 91.94 78 LEU A O 1
ATOM 608 N N . GLY A 1 79 ? 5.854 -15.894 -4.323 1.00 91.81 79 GLY A N 1
ATOM 609 C CA . GLY A 1 79 ? 5.036 -16.918 -3.660 1.00 91.81 79 GLY A CA 1
ATOM 610 C C . GLY A 1 79 ? 4.732 -16.643 -2.187 1.00 91.81 79 GLY A C 1
ATOM 611 O O . GLY A 1 79 ? 3.780 -17.200 -1.650 1.00 91.81 79 GLY A O 1
ATOM 612 N N . ASP A 1 80 ? 5.505 -15.764 -1.546 1.00 94.75 80 ASP A N 1
ATOM 613 C CA . ASP A 1 80 ? 5.305 -15.389 -0.144 1.00 94.75 80 ASP A CA 1
ATOM 614 C C . ASP A 1 80 ? 4.350 -14.195 0.017 1.00 94.75 80 ASP A C 1
ATOM 616 O O . ASP A 1 80 ? 4.034 -13.819 1.147 1.00 94.75 80 ASP A O 1
ATOM 620 N N . LEU A 1 81 ? 3.930 -13.559 -1.083 1.00 96.69 81 LEU A N 1
ATOM 621 C CA . LEU A 1 81 ? 3.106 -12.356 -1.038 1.00 96.69 81 LEU A CA 1
ATOM 622 C C . LEU A 1 81 ? 1.648 -12.671 -0.689 1.00 96.69 81 LEU A C 1
ATOM 624 O O . LEU A 1 81 ? 1.070 -13.668 -1.116 1.00 96.69 81 LEU A O 1
ATOM 628 N N . GLY A 1 82 ? 1.026 -11.748 0.044 1.00 96.50 82 GLY A N 1
ATOM 629 C CA . GLY A 1 82 ? -0.420 -11.699 0.218 1.00 96.50 82 GLY A CA 1
ATOM 630 C C . GLY A 1 82 ? -1.155 -11.403 -1.090 1.00 96.50 82 GLY A C 1
ATOM 631 O O . GLY A 1 82 ? -0.554 -11.114 -2.125 1.00 96.50 82 GLY A O 1
ATOM 632 N N . ALA A 1 83 ? -2.485 -11.419 -1.044 1.00 96.94 83 ALA A N 1
ATOM 633 C CA . ALA A 1 83 ? -3.295 -11.199 -2.235 1.00 96.94 83 ALA A CA 1
ATOM 634 C C . ALA A 1 83 ? -3.149 -9.769 -2.793 1.00 96.94 83 ALA A C 1
ATOM 636 O O . ALA A 1 83 ? -3.067 -8.791 -2.043 1.00 96.94 83 ALA A O 1
ATOM 637 N N . ASP A 1 84 ? -3.145 -9.642 -4.120 1.00 96.88 84 ASP A N 1
ATOM 638 C CA . ASP A 1 84 ? -3.118 -8.344 -4.792 1.00 96.88 84 ASP A CA 1
ATOM 639 C C . ASP A 1 84 ? -4.513 -7.677 -4.714 1.00 96.88 84 ASP A C 1
ATOM 641 O O . ASP A 1 84 ? -5.500 -8.267 -5.168 1.00 96.88 84 ASP A O 1
AT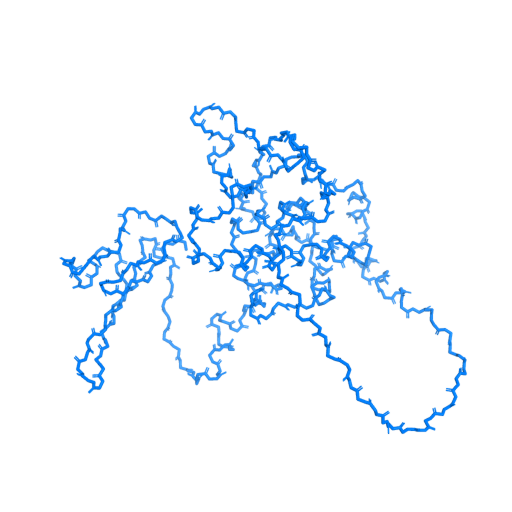OM 645 N N . PRO A 1 85 ? -4.638 -6.453 -4.164 1.00 96.75 85 PRO A N 1
ATOM 646 C CA . PRO A 1 85 ? -5.933 -5.801 -3.955 1.00 96.75 85 PRO A CA 1
ATOM 647 C C . PRO A 1 85 ? -6.622 -5.322 -5.244 1.00 96.75 85 PRO A C 1
ATOM 649 O O . PRO A 1 85 ? -7.805 -4.970 -5.214 1.00 96.75 85 PRO A O 1
ATOM 652 N N . LEU A 1 86 ? -5.911 -5.282 -6.373 1.00 96.19 86 LEU A N 1
ATOM 653 C CA . LEU A 1 86 ? -6.461 -4.959 -7.686 1.00 96.19 86 LEU A CA 1
ATOM 654 C C . LEU A 1 86 ? -6.919 -6.223 -8.421 1.00 96.19 86 LEU A C 1
ATOM 656 O O . LEU A 1 86 ? -8.026 -6.244 -8.961 1.00 96.19 86 LEU A O 1
ATOM 660 N N . LEU A 1 87 ? -6.070 -7.252 -8.452 1.00 95.56 87 LEU A N 1
ATOM 661 C CA . LEU A 1 87 ? -6.241 -8.428 -9.311 1.00 95.56 87 LEU A CA 1
ATOM 662 C C . LEU A 1 87 ? -6.919 -9.609 -8.609 1.00 95.56 87 LEU A C 1
ATOM 664 O O . LEU A 1 87 ? -7.639 -10.367 -9.255 1.00 95.56 87 LEU A O 1
ATOM 668 N N . ALA A 1 88 ? -6.710 -9.767 -7.302 1.00 95.56 88 ALA A N 1
ATOM 669 C CA . ALA A 1 88 ? -7.092 -10.968 -6.559 1.00 95.56 88 ALA A CA 1
ATOM 670 C C . ALA A 1 88 ? -7.620 -10.648 -5.150 1.00 95.56 88 ALA A C 1
ATOM 672 O O . ALA A 1 88 ? -7.379 -11.395 -4.205 1.00 95.56 88 ALA A O 1
ATOM 673 N N . MET A 1 89 ? -8.338 -9.529 -4.999 1.00 97.00 89 MET A N 1
ATOM 674 C CA . MET A 1 89 ? -8.845 -9.076 -3.701 1.00 97.00 89 MET A CA 1
ATOM 675 C C . MET A 1 89 ? -9.699 -10.171 -3.026 1.00 97.00 89 MET A C 1
ATOM 677 O O . MET A 1 89 ? -10.716 -10.573 -3.603 1.00 97.00 89 MET A O 1
ATOM 681 N N . PRO A 1 90 ? -9.347 -10.626 -1.807 1.00 97.38 90 PRO A N 1
ATOM 682 C CA . PRO A 1 90 ? -10.120 -11.636 -1.092 1.00 97.38 90 PRO A CA 1
ATOM 683 C C . PRO A 1 90 ? -11.536 -11.155 -0.761 1.00 97.38 90 PRO A C 1
ATOM 685 O O . PRO A 1 90 ? -11.825 -9.953 -0.767 1.00 97.38 90 PRO A O 1
ATOM 688 N N . SER A 1 91 ? -12.428 -12.092 -0.429 1.00 98.19 91 SER A N 1
ATOM 689 C CA . SER A 1 91 ? -13.747 -11.738 0.096 1.00 98.19 91 SER A CA 1
ATOM 690 C C . SER A 1 91 ? -13.622 -11.048 1.458 1.00 98.19 91 SER A C 1
ATOM 692 O O . SER A 1 91 ? -12.591 -11.129 2.135 1.00 98.19 91 SER A O 1
ATOM 694 N N . VAL A 1 92 ? -14.691 -10.367 1.873 1.00 98.00 92 VAL A N 1
ATOM 695 C CA . VAL A 1 92 ? -14.722 -9.728 3.191 1.00 98.00 92 VAL A CA 1
ATOM 696 C C . VAL A 1 92 ? -14.567 -10.766 4.306 1.00 98.00 92 VAL A C 1
ATOM 698 O O . VAL A 1 92 ? -13.813 -10.525 5.241 1.00 98.00 92 VAL A O 1
ATOM 701 N N . ASP A 1 93 ? -15.197 -11.933 4.174 1.00 97.69 93 ASP A N 1
ATOM 702 C CA . ASP A 1 93 ? -15.145 -12.986 5.196 1.00 97.69 93 ASP A CA 1
ATOM 703 C C . ASP A 1 93 ? -13.741 -13.614 5.276 1.00 97.69 93 ASP A C 1
ATOM 705 O O . ASP A 1 93 ? -13.195 -13.782 6.362 1.00 97.69 93 ASP A O 1
ATOM 709 N N . THR A 1 94 ? -13.069 -13.821 4.135 1.00 97.75 94 THR A N 1
ATOM 710 C CA . THR A 1 94 ? -11.666 -14.272 4.122 1.00 97.75 94 THR A CA 1
ATOM 711 C C . THR A 1 94 ? -10.729 -13.260 4.790 1.00 97.75 94 THR A C 1
ATOM 713 O O . THR A 1 94 ? -9.796 -13.650 5.499 1.00 97.75 94 THR A O 1
ATOM 716 N N . LEU A 1 95 ? -10.959 -11.953 4.600 1.00 97.69 95 LEU A N 1
ATOM 717 C CA . LEU A 1 95 ? -10.201 -10.931 5.329 1.00 97.69 95 LEU A CA 1
ATOM 718 C C . LEU A 1 95 ? -10.543 -10.899 6.820 1.00 97.69 95 LEU A C 1
ATOM 720 O O . LEU A 1 95 ? -9.632 -10.673 7.618 1.00 97.69 95 LEU A O 1
ATOM 724 N N . ALA A 1 96 ? -11.799 -11.148 7.202 1.00 98.06 96 ALA A N 1
ATOM 725 C CA . ALA A 1 96 ? -12.218 -11.218 8.601 1.00 98.06 96 ALA A CA 1
ATOM 726 C C . ALA A 1 96 ? -11.417 -12.294 9.342 1.00 98.06 96 ALA A C 1
ATOM 728 O O . ALA A 1 96 ? -10.707 -11.985 10.303 1.00 98.06 96 ALA A O 1
ATOM 729 N N . ASP A 1 97 ? -11.406 -13.517 8.806 1.00 97.00 97 ASP A N 1
ATOM 730 C CA . ASP A 1 97 ? -10.674 -14.658 9.365 1.00 97.00 97 ASP A CA 1
ATOM 731 C C . ASP A 1 97 ? -9.171 -14.393 9.473 1.00 97.00 97 ASP A C 1
ATOM 733 O O . ASP A 1 97 ? -8.494 -14.804 10.427 1.00 97.00 97 ASP A O 1
ATOM 737 N N . ALA A 1 98 ? -8.614 -13.711 8.471 1.00 96.56 98 ALA A N 1
ATOM 738 C CA . ALA A 1 98 ? -7.216 -13.331 8.473 1.00 96.56 98 ALA A CA 1
ATOM 739 C C . ALA A 1 98 ? -6.933 -12.284 9.566 1.00 96.56 98 ALA A C 1
ATOM 741 O O . ALA A 1 98 ? -5.949 -12.398 10.306 1.00 96.56 98 ALA A O 1
ATOM 742 N N . PHE A 1 99 ? -7.773 -11.264 9.704 1.00 97.75 99 PHE A N 1
ATOM 743 C CA . PHE A 1 99 ? -7.580 -10.197 10.681 1.00 97.75 99 PHE A CA 1
ATOM 744 C C . PHE A 1 99 ? -7.824 -10.658 12.120 1.00 97.75 99 PHE A C 1
ATOM 746 O O . PHE A 1 99 ? -7.009 -10.327 12.984 1.00 97.75 99 PHE A O 1
ATOM 753 N N . ALA A 1 100 ? -8.830 -11.499 12.375 1.00 95.12 100 ALA A N 1
ATOM 754 C CA . ALA A 1 100 ? -9.172 -12.035 13.700 1.00 95.12 100 ALA A CA 1
ATOM 755 C C . ALA A 1 100 ? -7.969 -12.677 14.426 1.00 95.12 100 ALA A C 1
ATOM 757 O O . ALA A 1 100 ? -7.810 -12.573 15.644 1.00 95.12 100 ALA A O 1
ATOM 758 N N . LYS A 1 101 ? -7.036 -13.269 13.672 1.00 92.69 101 LYS A N 1
ATOM 759 C CA . LYS A 1 101 ? -5.846 -13.959 14.207 1.00 92.69 101 LYS A CA 1
ATOM 760 C C . LYS A 1 101 ? -4.704 -13.007 14.612 1.00 92.69 101 LYS A C 1
ATOM 762 O O . LYS A 1 101 ? -3.766 -13.415 15.311 1.00 92.69 101 LYS A O 1
ATOM 767 N N . ARG A 1 102 ? -4.761 -11.732 14.204 1.00 94.88 102 ARG A N 1
ATOM 768 C CA . ARG A 1 102 ? -3.646 -10.771 14.262 1.00 94.88 102 ARG A CA 1
ATOM 769 C C . ARG A 1 102 ? -3.897 -9.663 15.287 1.00 94.88 102 ARG A C 1
ATOM 771 O O . ARG A 1 102 ? -4.704 -8.771 15.077 1.00 94.88 102 ARG A O 1
ATOM 778 N N . SER A 1 103 ? -3.125 -9.664 16.373 1.00 94.94 103 SER A N 1
ATOM 779 C CA . SER A 1 103 ? -3.174 -8.611 17.403 1.00 94.94 103 SER A CA 1
ATOM 780 C C . SER A 1 103 ? -2.378 -7.353 17.039 1.00 94.94 103 SER A C 1
ATOM 782 O O . SER A 1 103 ? -2.432 -6.364 17.764 1.00 94.94 103 SER A O 1
ATOM 784 N N . ALA A 1 104 ? -1.609 -7.389 15.948 1.00 96.81 104 ALA A N 1
ATOM 785 C CA . ALA A 1 104 ? -0.861 -6.233 15.477 1.00 96.81 104 ALA A CA 1
ATOM 786 C C . ALA A 1 104 ? -1.813 -5.117 14.998 1.00 96.81 104 ALA A C 1
ATOM 788 O O . ALA A 1 104 ? -2.911 -5.417 14.517 1.00 96.81 104 ALA A O 1
ATOM 789 N N . PRO A 1 105 ? -1.394 -3.841 15.077 1.00 98.19 105 PRO A N 1
ATOM 790 C CA . PRO A 1 105 ? -2.153 -2.730 14.518 1.00 98.19 105 PRO A CA 1
ATOM 791 C C . PRO A 1 105 ? -2.490 -2.932 13.040 1.00 98.19 105 PRO A C 1
ATOM 793 O O . PRO A 1 105 ? -1.646 -3.393 12.269 1.00 98.19 105 PRO A O 1
ATOM 796 N N . ILE A 1 106 ? -3.681 -2.512 12.620 1.00 98.31 106 ILE A N 1
ATOM 797 C CA . ILE A 1 106 ? -4.186 -2.688 11.258 1.00 98.31 106 ILE A CA 1
ATOM 798 C C . ILE A 1 106 ? -3.252 -2.073 10.222 1.00 98.31 106 ILE A C 1
ATOM 800 O O . ILE A 1 106 ? -2.980 -2.688 9.195 1.00 98.31 106 ILE A O 1
ATOM 804 N N . LYS A 1 107 ? -2.652 -0.915 10.523 1.00 98.19 107 LYS A N 1
ATOM 805 C CA . LYS A 1 107 ? -1.651 -0.324 9.635 1.00 98.19 107 LYS A CA 1
ATOM 806 C C . LYS A 1 107 ? -0.427 -1.223 9.451 1.00 98.19 107 LYS A C 1
ATOM 808 O O . LYS A 1 107 ? 0.112 -1.294 8.352 1.00 98.19 107 LYS A O 1
ATOM 813 N N . ALA A 1 108 ? 0.041 -1.881 10.510 1.00 98.12 108 ALA A N 1
ATOM 814 C CA . ALA A 1 108 ? 1.177 -2.789 10.406 1.00 98.12 108 ALA A CA 1
ATOM 815 C C . ALA A 1 108 ? 0.812 -4.022 9.568 1.00 98.12 108 ALA A C 1
ATOM 817 O O . ALA A 1 108 ? 1.596 -4.405 8.706 1.00 98.12 108 ALA A O 1
ATOM 818 N N . VAL A 1 109 ? -0.392 -4.571 9.766 1.00 98.12 109 VAL A N 1
ATOM 819 C CA . VAL A 1 109 ? -0.908 -5.722 9.008 1.00 98.12 109 VAL A CA 1
ATOM 820 C C . VAL A 1 109 ? -1.074 -5.403 7.523 1.00 98.12 109 VAL A C 1
ATOM 822 O O . VAL A 1 109 ? -0.650 -6.192 6.692 1.00 98.12 109 VAL A O 1
ATOM 825 N N . LEU A 1 110 ? -1.625 -4.239 7.171 1.00 98.12 110 LEU A N 1
ATOM 826 C CA . LEU A 1 110 ? -1.787 -3.828 5.770 1.00 98.12 110 LEU A CA 1
ATOM 827 C C . LEU A 1 110 ? -0.461 -3.473 5.078 1.00 98.12 110 LEU A C 1
ATOM 829 O O . LEU A 1 110 ? -0.416 -3.382 3.858 1.00 98.12 110 LEU A O 1
ATOM 833 N N . LEU A 1 111 ? 0.615 -3.240 5.833 1.00 97.81 111 LEU A N 1
ATOM 834 C CA . LEU A 1 111 ? 1.951 -3.002 5.279 1.00 97.81 111 LEU A CA 1
ATOM 835 C C . LEU A 1 111 ? 2.806 -4.270 5.197 1.00 97.81 111 LEU A C 1
ATOM 837 O O . LEU A 1 111 ? 3.900 -4.222 4.623 1.00 97.81 111 LEU A O 1
ATOM 841 N N . ASP A 1 112 ? 2.350 -5.364 5.797 1.00 97.00 112 ASP A N 1
ATOM 842 C CA . ASP A 1 112 ? 3.009 -6.659 5.733 1.00 97.00 112 ASP A CA 1
ATOM 843 C C . ASP A 1 112 ? 2.729 -7.303 4.376 1.00 97.00 112 ASP A C 1
ATOM 845 O O . ASP A 1 112 ? 1.613 -7.732 4.105 1.00 97.00 112 ASP A O 1
ATOM 849 N N . GLN A 1 113 ? 3.751 -7.355 3.521 1.00 96.88 113 GLN A N 1
ATOM 850 C CA . GLN A 1 113 ? 3.609 -7.858 2.153 1.00 96.88 113 GLN A CA 1
ATOM 851 C C . GLN A 1 113 ? 3.337 -9.362 2.105 1.00 96.88 113 GLN A C 1
ATOM 853 O O . GLN A 1 113 ? 2.778 -9.818 1.116 1.00 96.88 113 GLN A O 1
ATOM 858 N N . ASN A 1 114 ? 3.677 -10.095 3.170 1.00 96.38 114 ASN A N 1
ATOM 859 C CA . ASN A 1 114 ? 3.400 -11.525 3.324 1.00 96.38 114 ASN A CA 1
ATOM 860 C C . ASN A 1 114 ? 2.132 -11.760 4.167 1.00 96.38 114 ASN A C 1
ATOM 862 O O . ASN A 1 114 ? 1.830 -12.873 4.605 1.00 96.38 114 ASN A O 1
ATOM 866 N N . GLY A 1 115 ? 1.417 -10.675 4.471 1.00 95.44 115 GLY A N 1
ATOM 867 C CA . GLY A 1 115 ? 0.176 -10.681 5.213 1.00 95.44 115 GLY A CA 1
ATOM 868 C C . GLY A 1 115 ? -1.018 -11.056 4.331 1.00 95.44 115 GLY A C 1
ATOM 869 O O . GLY A 1 115 ? -0.885 -11.740 3.322 1.00 95.44 115 GLY A O 1
ATOM 870 N N . PRO A 1 116 ? -2.228 -10.612 4.702 1.00 96.19 116 PRO A N 1
ATOM 871 C CA . PRO A 1 116 ? -3.434 -10.890 3.918 1.00 96.19 116 PRO A CA 1
ATOM 872 C C . PRO A 1 116 ? -3.427 -10.235 2.531 1.00 96.19 116 PRO A C 1
ATOM 874 O O . PRO A 1 116 ? -4.080 -10.730 1.616 1.00 96.19 116 PRO A O 1
ATOM 877 N N . LEU A 1 117 ? -2.710 -9.118 2.386 1.00 97.88 117 LEU A N 1
ATOM 878 C CA . LEU A 1 117 ? -2.649 -8.310 1.173 1.00 97.88 117 LEU A CA 1
ATOM 879 C C . LEU A 1 117 ? -1.208 -7.871 0.913 1.00 97.88 117 LEU A C 1
ATOM 881 O O . LEU A 1 117 ? -0.463 -7.629 1.860 1.00 97.88 117 LEU A O 1
ATOM 885 N N . CYS A 1 118 ? -0.841 -7.696 -0.354 1.00 97.31 118 CYS A N 1
ATOM 886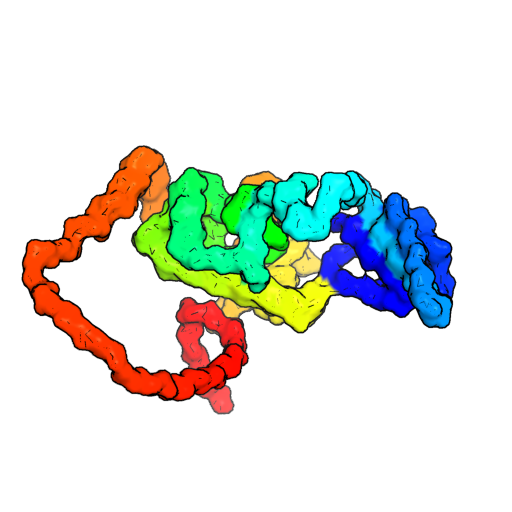 C CA . CYS A 1 118 ? 0.431 -7.096 -0.756 1.00 97.31 118 CYS A CA 1
ATOM 887 C C . CYS A 1 118 ? 0.219 -5.804 -1.567 1.00 97.31 118 CYS A C 1
ATOM 889 O O . CYS A 1 118 ? -0.905 -5.358 -1.796 1.00 97.31 118 CYS A O 1
ATOM 891 N N . GLY A 1 119 ? 1.307 -5.124 -1.934 1.00 95.38 119 GLY A N 1
ATOM 892 C CA . GLY A 1 119 ? 1.278 -3.920 -2.773 1.00 95.38 119 GLY A CA 1
ATOM 893 C C . GLY A 1 119 ? 0.876 -2.634 -2.041 1.00 95.38 119 GLY A C 1
ATOM 894 O O . GLY A 1 119 ? 1.196 -1.537 -2.500 1.00 95.38 119 GLY A O 1
ATOM 895 N N . ILE A 1 120 ? 0.252 -2.726 -0.862 1.00 97.06 120 ILE A N 1
ATOM 896 C CA . ILE A 1 120 ? -0.135 -1.561 -0.059 1.00 97.06 120 ILE A CA 1
ATOM 897 C C . ILE A 1 120 ? 1.100 -0.960 0.631 1.00 97.06 120 ILE A C 1
ATOM 899 O O . ILE A 1 120 ? 1.777 -1.586 1.446 1.00 97.06 120 ILE A O 1
ATOM 903 N N . GLY A 1 121 ? 1.391 0.300 0.300 1.00 95.00 121 GLY A N 1
ATOM 904 C CA . GLY A 1 121 ? 2.504 1.077 0.843 1.00 95.00 121 GLY A CA 1
ATOM 905 C C . GLY A 1 121 ? 2.072 2.135 1.862 1.00 95.00 121 GLY A C 1
ATOM 906 O O . GLY A 1 121 ? 0.890 2.386 2.085 1.00 95.00 121 GLY A O 1
ATOM 907 N N . ASN A 1 122 ? 3.050 2.829 2.459 1.00 95.31 122 ASN A N 1
ATOM 908 C CA . ASN A 1 122 ? 2.815 3.723 3.605 1.00 95.31 122 ASN A CA 1
ATOM 909 C C . ASN A 1 122 ? 1.837 4.883 3.345 1.00 95.31 122 ASN A C 1
ATOM 911 O O . ASN A 1 122 ? 1.207 5.356 4.280 1.00 95.31 122 ASN A O 1
ATOM 915 N N . TYR A 1 123 ? 1.742 5.400 2.118 1.00 94.88 123 TYR A N 1
ATOM 916 C CA . TYR A 1 123 ? 0.753 6.443 1.827 1.00 94.88 123 TYR A CA 1
ATOM 917 C C . TYR A 1 123 ? -0.634 5.862 1.562 1.00 94.88 123 TYR A C 1
ATOM 919 O O . TYR A 1 123 ? -1.612 6.469 1.976 1.00 94.88 123 TYR A O 1
ATOM 927 N N . MET A 1 124 ? -0.705 4.712 0.878 1.00 96.81 124 MET A N 1
ATOM 928 C CA . MET A 1 124 ? -1.974 4.078 0.539 1.00 96.81 124 MET A CA 1
ATOM 929 C C . MET A 1 124 ? -2.667 3.627 1.804 1.00 96.81 124 MET A C 1
ATOM 931 O O . MET A 1 124 ? -3.849 3.879 1.941 1.00 96.81 124 MET A O 1
ATOM 935 N N . VAL A 1 125 ? -1.936 3.047 2.760 1.00 97.94 125 VAL A N 1
ATOM 936 C CA . VAL A 1 125 ? -2.539 2.641 4.031 1.00 97.94 125 VAL A CA 1
ATOM 937 C C . VAL A 1 125 ? -3.095 3.836 4.812 1.00 97.94 125 VAL A C 1
ATOM 939 O O . VAL A 1 125 ? -4.191 3.737 5.342 1.00 97.94 125 VAL A O 1
ATOM 942 N N . ASP A 1 126 ? -2.397 4.980 4.845 1.00 97.62 126 ASP A N 1
ATOM 943 C CA . ASP A 1 126 ? -2.920 6.192 5.496 1.00 97.62 126 ASP A CA 1
ATOM 944 C C . ASP A 1 126 ? -4.194 6.680 4.791 1.00 97.62 126 ASP A C 1
ATOM 946 O O . ASP A 1 126 ? -5.173 7.002 5.456 1.00 97.62 126 ASP A O 1
ATOM 950 N N . GLU A 1 127 ? -4.193 6.701 3.453 1.00 98.06 127 GLU A N 1
ATOM 951 C CA . GLU A 1 127 ? -5.354 7.109 2.656 1.00 98.06 127 GLU A CA 1
ATOM 952 C C . GLU A 1 127 ? -6.541 6.160 2.862 1.00 98.06 127 GLU A C 1
ATOM 954 O O . GLU A 1 127 ? -7.630 6.607 3.192 1.00 98.06 127 GLU A O 1
ATOM 959 N N . ILE A 1 128 ? -6.325 4.851 2.736 1.00 98.62 128 ILE A N 1
ATOM 960 C CA . ILE A 1 128 ? -7.338 3.804 2.915 1.00 98.62 128 ILE A CA 1
ATOM 961 C C . ILE A 1 128 ? -7.972 3.904 4.303 1.00 98.62 128 ILE A C 1
ATOM 963 O O . ILE A 1 128 ? -9.193 3.896 4.425 1.00 98.62 128 ILE A O 1
ATOM 967 N N . LEU A 1 129 ? -7.151 4.021 5.350 1.00 98.62 129 LEU A N 1
ATOM 968 C CA . LEU A 1 129 ? -7.640 4.093 6.725 1.00 98.62 129 LEU A CA 1
ATOM 969 C C . LEU A 1 129 ? -8.363 5.411 7.012 1.00 98.62 129 LEU A C 1
ATOM 971 O O . LEU A 1 129 ? -9.325 5.413 7.774 1.00 98.62 129 LEU A O 1
ATOM 975 N N . TYR A 1 130 ? -7.945 6.517 6.391 1.00 98.06 130 TYR A N 1
ATOM 976 C CA . TYR A 1 130 ? -8.684 7.776 6.453 1.00 98.06 130 TYR A CA 1
ATOM 977 C C . TYR A 1 130 ? -10.061 7.649 5.793 1.00 98.06 130 TYR A C 1
ATOM 979 O O . TYR A 1 130 ? -11.064 7.978 6.424 1.00 98.06 130 TYR A O 1
ATOM 987 N N . GLN A 1 131 ? -10.120 7.129 4.563 1.00 97.81 131 GLN A N 1
ATOM 988 C CA . GLN A 1 131 ? -11.377 6.968 3.826 1.00 97.81 131 GLN A CA 1
ATOM 989 C C . GLN A 1 131 ? -12.334 5.996 4.532 1.00 97.81 131 GLN A C 1
ATOM 991 O O . GLN A 1 131 ? -13.543 6.200 4.494 1.00 97.81 131 GLN A O 1
ATOM 996 N N . ALA A 1 132 ? -11.794 4.978 5.212 1.00 98.12 132 ALA A N 1
ATOM 997 C CA . ALA A 1 132 ? -12.559 4.021 6.010 1.00 98.12 132 ALA A CA 1
ATOM 998 C C . ALA A 1 132 ? -12.840 4.486 7.453 1.00 98.12 132 ALA A C 1
ATOM 1000 O O . ALA A 1 132 ? -13.437 3.741 8.222 1.00 98.12 132 ALA A O 1
ATOM 1001 N N . ALA A 1 133 ? -12.387 5.683 7.844 1.00 97.38 133 ALA A N 1
ATOM 1002 C CA . ALA A 1 133 ? -12.502 6.224 9.202 1.00 97.38 133 ALA A CA 1
ATOM 1003 C C . ALA A 1 133 ? -11.929 5.323 10.321 1.00 97.38 133 ALA A C 1
ATOM 1005 O O . ALA A 1 133 ? -12.383 5.347 11.462 1.00 97.38 133 ALA A O 1
ATOM 1006 N N . ILE A 1 134 ? -10.877 4.559 10.020 1.00 98.50 134 ILE A N 1
ATOM 1007 C CA . ILE A 1 134 ? -10.236 3.625 10.953 1.00 98.50 134 ILE A CA 1
ATOM 1008 C C . ILE A 1 134 ? -8.963 4.247 11.523 1.00 98.50 134 ILE A C 1
ATOM 1010 O O . ILE A 1 134 ? -8.078 4.694 10.787 1.00 98.50 134 ILE A O 1
ATOM 1014 N N . HIS A 1 135 ? -8.824 4.235 12.850 1.00 98.38 135 HIS A N 1
ATOM 1015 C CA . HIS A 1 135 ? -7.578 4.641 13.495 1.00 98.38 135 HIS A CA 1
ATOM 1016 C C . HIS A 1 135 ? -6.461 3.609 13.231 1.00 98.38 135 HIS A C 1
ATOM 1018 O O . HIS A 1 135 ? -6.657 2.415 13.464 1.00 98.38 135 HIS A O 1
ATOM 1024 N N . PRO A 1 136 ? -5.253 4.015 12.792 1.00 98.19 136 PRO A N 1
ATOM 1025 C CA . PRO A 1 136 ? -4.220 3.078 12.336 1.00 98.19 136 PRO A CA 1
ATOM 1026 C C . PRO A 1 136 ? -3.649 2.168 13.426 1.00 98.19 136 PRO A C 1
ATOM 1028 O O . PRO A 1 136 ? -3.070 1.129 13.100 1.00 98.19 136 PRO A O 1
ATOM 1031 N N . SER A 1 137 ? -3.786 2.546 14.701 1.00 97.69 137 SER A N 1
ATOM 1032 C CA . SER A 1 137 ? -3.344 1.722 15.833 1.00 97.69 137 SER A CA 1
ATOM 1033 C C . SER A 1 137 ? -4.343 0.636 16.239 1.00 97.69 137 SER A C 1
ATOM 1035 O O . SER A 1 137 ? -4.000 -0.177 17.095 1.00 97.69 137 SER A O 1
ATOM 1037 N N . LEU A 1 138 ? -5.554 0.618 15.664 1.00 97.69 138 LEU A N 1
ATOM 1038 C CA . LEU A 1 138 ? -6.554 -0.396 15.988 1.00 97.69 138 LEU A CA 1
ATOM 1039 C C . LEU A 1 138 ? -5.998 -1.797 15.723 1.00 97.69 138 LEU A C 1
ATOM 1041 O O . LEU A 1 138 ? -5.448 -2.013 14.643 1.00 97.69 138 LEU A O 1
ATOM 1045 N N . PRO A 1 139 ? -6.122 -2.758 16.653 1.00 97.81 139 PRO A N 1
ATOM 1046 C CA . PRO A 1 139 ? -5.732 -4.137 16.385 1.00 97.81 139 PRO A CA 1
ATOM 1047 C C . PRO A 1 139 ? -6.509 -4.689 15.186 1.00 97.81 139 PRO A C 1
ATOM 1049 O O . PRO A 1 139 ? -7.726 -4.528 15.120 1.00 97.81 139 PRO A O 1
ATOM 1052 N N . ALA A 1 140 ? -5.846 -5.391 14.265 1.00 97.94 140 ALA A N 1
ATOM 1053 C CA . ALA A 1 140 ? -6.550 -6.025 13.147 1.00 97.94 140 ALA A CA 1
ATOM 1054 C C . ALA A 1 140 ? -7.618 -7.011 13.650 1.00 97.94 140 ALA A C 1
ATOM 1056 O O . ALA A 1 140 ? -8.733 -7.028 13.140 1.00 97.94 140 ALA A O 1
ATOM 1057 N N . SER A 1 141 ? -7.331 -7.737 14.733 1.00 97.50 141 SER A N 1
ATOM 1058 C CA . SER A 1 141 ? -8.287 -8.643 15.366 1.00 97.50 141 SER A CA 1
ATOM 1059 C C . SER A 1 141 ? -9.516 -7.953 15.952 1.00 97.50 141 SER A C 1
ATOM 1061 O O . SER A 1 141 ? -10.492 -8.636 16.217 1.00 97.50 141 SER A O 1
ATOM 1063 N N . TYR A 1 142 ? -9.486 -6.634 16.190 1.00 97.25 142 TYR A N 1
ATOM 1064 C CA . TYR A 1 142 ? -10.700 -5.892 16.537 1.00 97.25 142 TYR A CA 1
ATOM 1065 C C . TYR A 1 142 ? -11.621 -5.813 15.316 1.00 97.25 142 TYR A C 1
ATOM 1067 O O . TYR A 1 142 ? -12.773 -6.216 15.388 1.00 97.25 142 TYR A O 1
ATOM 1075 N N . ILE A 1 143 ? -11.074 -5.382 14.176 1.00 97.50 143 ILE A N 1
ATOM 1076 C CA . ILE A 1 143 ? -11.808 -5.195 12.913 1.00 97.50 143 ILE A CA 1
ATOM 1077 C C . ILE A 1 143 ? -12.298 -6.534 12.340 1.00 97.50 143 ILE A C 1
ATOM 1079 O O . ILE A 1 143 ? -13.320 -6.579 11.669 1.00 97.50 143 ILE A O 1
ATOM 1083 N N . GLY A 1 144 ? -11.575 -7.627 12.599 1.00 96.31 144 GLY A N 1
ATOM 1084 C CA . GLY A 1 144 ? -11.960 -8.971 12.164 1.00 96.31 144 GLY A CA 1
ATOM 1085 C C . GLY A 1 144 ? -13.112 -9.608 12.948 1.00 96.31 144 GLY A C 1
ATOM 1086 O O . GLY A 1 144 ? -13.530 -10.696 12.572 1.00 96.31 144 GLY A O 1
ATOM 1087 N N . GLN A 1 145 ? -13.612 -8.984 14.022 1.00 95.06 145 GLN A N 1
ATOM 1088 C CA . GLN A 1 145 ? -14.740 -9.537 14.777 1.00 95.06 145 GLN A CA 1
ATOM 1089 C C . GLN A 1 145 ? -16.042 -9.505 13.965 1.00 95.06 145 GLN A C 1
ATOM 1091 O O . GLN A 1 145 ? -16.284 -8.528 13.249 1.00 95.06 145 GLN A O 1
ATOM 1096 N N . PRO A 1 146 ? -16.955 -10.472 14.177 1.00 94.38 146 PRO A N 1
ATOM 1097 C CA . PRO A 1 146 ? -18.297 -10.437 13.594 1.00 94.38 146 PRO A CA 1
ATOM 1098 C C . PRO A 1 146 ? -19.062 -9.139 13.900 1.00 94.38 146 PRO A C 1
ATOM 1100 O O . PRO A 1 146 ? -19.753 -8.605 13.036 1.00 94.38 146 PRO A O 1
ATOM 1103 N N . SER A 1 147 ? -18.884 -8.578 15.102 1.00 94.50 147 SER A N 1
ATOM 1104 C CA . SER A 1 147 ? -19.496 -7.307 15.523 1.00 94.50 147 SER A CA 1
ATOM 1105 C C . SER A 1 147 ? -19.036 -6.094 14.703 1.00 94.50 147 SER A C 1
ATOM 1107 O O . SER A 1 147 ? -19.736 -5.087 14.653 1.00 94.50 147 SER A O 1
ATOM 1109 N N . GLN A 1 148 ? -17.887 -6.188 14.027 1.00 96.94 148 GLN A N 1
ATOM 1110 C CA . GLN A 1 148 ? -17.273 -5.113 13.241 1.00 96.94 148 GLN A CA 1
ATOM 1111 C C . GLN A 1 148 ? -17.453 -5.314 11.729 1.00 96.94 148 GLN A C 1
ATOM 1113 O O . GLN A 1 148 ? -16.711 -4.748 10.921 1.00 96.94 148 GLN A O 1
ATOM 1118 N N . ARG A 1 149 ? -18.447 -6.112 11.314 1.00 96.94 149 ARG A N 1
ATOM 1119 C CA . ARG A 1 149 ? -18.640 -6.505 9.909 1.00 96.94 149 ARG A CA 1
ATOM 1120 C C . ARG A 1 149 ? -18.802 -5.325 8.948 1.00 96.94 149 ARG A C 1
ATOM 1122 O O . ARG A 1 149 ? -18.280 -5.392 7.833 1.00 96.94 149 ARG A O 1
ATOM 1129 N N . ASP A 1 150 ? -19.481 -4.262 9.373 1.00 97.50 150 ASP A N 1
ATOM 1130 C CA . ASP A 1 150 ? -19.664 -3.044 8.573 1.00 97.50 150 ASP A CA 1
ATOM 1131 C C . ASP A 1 150 ? -18.359 -2.251 8.436 1.00 97.50 150 ASP A C 1
ATOM 1133 O O . ASP A 1 150 ? -18.011 -1.811 7.340 1.00 97.50 150 ASP A O 1
ATOM 1137 N N . LEU A 1 151 ? -17.588 -2.139 9.523 1.00 97.75 151 LEU A N 1
ATOM 1138 C CA . LEU A 1 151 ? -16.276 -1.489 9.522 1.00 97.75 151 LEU A CA 1
ATOM 1139 C C . LEU A 1 151 ? -15.303 -2.210 8.580 1.00 97.75 151 LEU A C 1
ATOM 1141 O O . LEU A 1 151 ? -14.589 -1.579 7.800 1.00 97.75 151 LEU A O 1
ATOM 1145 N N . LEU A 1 152 ? -15.295 -3.544 8.624 1.00 98.44 152 LEU A N 1
ATOM 1146 C CA . LEU A 1 152 ? -14.481 -4.363 7.736 1.00 98.44 152 LEU A CA 1
ATOM 1147 C C . LEU A 1 152 ? -14.943 -4.265 6.273 1.00 98.44 152 LEU A C 1
ATOM 1149 O O . LEU A 1 152 ? -14.102 -4.215 5.373 1.00 98.44 152 LEU A O 1
ATOM 1153 N N . ALA A 1 153 ? -16.255 -4.222 6.021 1.00 98.50 153 ALA A N 1
ATOM 1154 C CA . ALA A 1 153 ? -16.795 -4.034 4.677 1.00 98.50 153 ALA A CA 1
ATOM 1155 C C . ALA A 1 153 ? -16.396 -2.670 4.090 1.00 98.50 153 ALA A C 1
ATOM 1157 O O . ALA A 1 153 ? -16.002 -2.603 2.924 1.00 98.50 153 ALA A O 1
ATOM 1158 N N . GLU A 1 154 ? -16.430 -1.606 4.896 1.00 98.56 154 GLU A N 1
ATOM 1159 C CA . GLU A 1 154 ? -15.959 -0.283 4.482 1.00 98.56 154 GLU A CA 1
ATOM 1160 C C . GLU A 1 154 ? -14.448 -0.297 4.218 1.00 98.56 154 GLU A C 1
ATOM 1162 O O . GLU A 1 154 ? -14.006 0.160 3.165 1.00 98.56 154 GLU A O 1
ATOM 1167 N N . LEU A 1 155 ? -13.641 -0.897 5.102 1.00 98.75 155 LEU A N 1
ATOM 1168 C CA . LEU A 1 155 ? -12.201 -1.050 4.874 1.00 98.75 155 LEU A CA 1
ATOM 1169 C C . LEU A 1 155 ? -11.907 -1.783 3.558 1.00 98.75 155 LEU A C 1
ATOM 1171 O O . LEU A 1 155 ? -11.083 -1.323 2.768 1.00 98.75 155 LEU A O 1
ATOM 1175 N N . HIS A 1 156 ? -12.594 -2.898 3.299 1.00 98.69 156 HIS A N 1
ATOM 1176 C CA . HIS A 1 156 ? -12.477 -3.661 2.052 1.00 98.69 156 HIS A CA 1
ATOM 1177 C C . HIS A 1 156 ? -12.803 -2.796 0.829 1.00 98.69 156 HIS A C 1
ATOM 1179 O O . HIS A 1 156 ? -12.011 -2.730 -0.119 1.00 98.69 156 HIS A O 1
ATOM 1185 N N . ALA A 1 157 ? -13.923 -2.070 0.878 1.00 98.62 157 ALA A N 1
ATOM 1186 C CA . ALA A 1 157 ? -14.344 -1.178 -0.192 1.00 98.62 157 ALA A CA 1
ATOM 1187 C C . ALA A 1 157 ? -13.309 -0.072 -0.454 1.00 98.62 157 ALA A C 1
ATOM 1189 O O . ALA A 1 157 ? -12.984 0.192 -1.615 1.00 98.62 157 ALA A O 1
ATOM 1190 N N . GLN A 1 158 ? -12.748 0.531 0.599 1.00 98.62 158 GLN A N 1
ATOM 1191 C CA . GLN A 1 158 ? -11.767 1.610 0.475 1.00 98.62 158 GLN A CA 1
ATOM 1192 C C . GLN A 1 158 ? -10.388 1.124 0.023 1.00 98.62 158 GLN A C 1
ATOM 1194 O O . GLN A 1 158 ? -9.748 1.814 -0.771 1.00 98.62 158 GLN A O 1
ATOM 1199 N N . ILE A 1 159 ? -9.955 -0.082 0.417 1.00 98.56 159 ILE A N 1
ATOM 1200 C CA . ILE A 1 159 ? -8.752 -0.719 -0.148 1.00 98.56 159 ILE A CA 1
ATOM 1201 C C . ILE A 1 159 ? -8.878 -0.773 -1.671 1.00 98.56 159 ILE A C 1
ATOM 1203 O O . ILE A 1 159 ? -7.999 -0.288 -2.391 1.00 98.56 159 ILE A O 1
ATOM 1207 N N . ARG A 1 160 ? -10.006 -1.288 -2.172 1.00 98.06 160 ARG A N 1
ATOM 1208 C CA . ARG A 1 160 ? -10.243 -1.411 -3.612 1.00 98.06 160 ARG A CA 1
ATOM 1209 C C . ARG A 1 160 ? -10.381 -0.048 -4.287 1.00 98.06 160 ARG A C 1
ATOM 1211 O O . ARG A 1 160 ? -9.767 0.175 -5.327 1.00 98.06 160 ARG A O 1
ATOM 1218 N N . ALA A 1 161 ? -11.161 0.865 -3.711 1.00 98.19 161 ALA A N 1
ATOM 1219 C CA . ALA A 1 161 ? -11.425 2.175 -4.299 1.00 98.19 161 ALA A CA 1
ATOM 1220 C C . ALA A 1 161 ? -10.152 3.021 -4.437 1.00 98.19 161 ALA A C 1
ATOM 1222 O O . ALA A 1 161 ? -9.893 3.554 -5.516 1.00 98.19 161 ALA A O 1
ATOM 1223 N N . VAL A 1 162 ? -9.329 3.100 -3.385 1.00 98.25 162 VAL A N 1
ATOM 1224 C CA . VAL A 1 162 ? -8.061 3.848 -3.410 1.00 98.25 162 VAL A CA 1
ATOM 1225 C C . VAL A 1 162 ? -7.073 3.213 -4.388 1.00 98.25 162 VAL A C 1
ATOM 1227 O O . VAL A 1 162 ? -6.450 3.932 -5.169 1.00 98.25 162 VAL A O 1
ATOM 1230 N N . THR A 1 163 ? -6.971 1.879 -4.403 1.00 97.81 163 THR A N 1
ATOM 1231 C CA . THR A 1 163 ? -6.093 1.150 -5.336 1.00 97.81 163 THR A CA 1
ATOM 1232 C C . THR A 1 163 ? -6.482 1.423 -6.788 1.00 97.81 163 THR A C 1
ATOM 1234 O O . THR A 1 163 ? -5.652 1.863 -7.581 1.00 97.81 163 THR A O 1
ATOM 1237 N N . VAL A 1 164 ? -7.762 1.243 -7.130 1.00 97.75 164 VAL A N 1
ATOM 1238 C CA . VAL A 1 164 ? -8.276 1.487 -8.485 1.00 97.75 164 VAL A CA 1
ATOM 1239 C C . VAL A 1 164 ? -8.089 2.946 -8.893 1.00 97.75 164 VAL A C 1
ATOM 1241 O O . VAL A 1 164 ? -7.654 3.211 -10.009 1.00 97.75 164 VAL A O 1
ATOM 1244 N N . ALA A 1 165 ? -8.375 3.899 -8.002 1.00 96.88 165 ALA A N 1
ATOM 1245 C CA . ALA A 1 165 ? -8.209 5.319 -8.297 1.00 96.88 165 ALA A CA 1
ATOM 1246 C C . ALA A 1 165 ? -6.741 5.696 -8.547 1.00 96.88 165 ALA A C 1
ATOM 1248 O O . ALA A 1 165 ? -6.464 6.483 -9.450 1.00 96.88 165 ALA A O 1
ATOM 1249 N N . ALA A 1 166 ? -5.801 5.123 -7.788 1.00 94.88 166 ALA A N 1
ATOM 1250 C CA . ALA A 1 166 ? -4.378 5.366 -7.992 1.00 94.88 166 ALA A CA 1
ATOM 1251 C C . ALA A 1 166 ? -3.885 4.792 -9.331 1.00 94.88 166 ALA A C 1
ATOM 1253 O O . ALA A 1 166 ? -3.152 5.468 -10.052 1.00 94.88 166 ALA A O 1
ATOM 1254 N N . VAL A 1 167 ? -4.322 3.578 -9.680 1.00 94.38 167 VAL A N 1
ATOM 1255 C CA . VAL A 1 167 ? -3.972 2.910 -10.945 1.00 94.38 167 VAL A CA 1
ATOM 1256 C C . VAL A 1 167 ? -4.589 3.622 -12.148 1.00 94.38 167 VAL A C 1
ATOM 1258 O O . VAL A 1 167 ? -3.909 3.816 -13.146 1.00 94.38 167 VAL A O 1
ATOM 1261 N N . ALA A 1 168 ? -5.834 4.098 -12.047 1.00 95.62 168 ALA A N 1
ATOM 1262 C CA . ALA A 1 168 ? -6.539 4.783 -13.138 1.00 95.62 168 ALA A CA 1
ATOM 1263 C C . ALA A 1 168 ? -5.876 6.094 -13.602 1.00 95.62 168 ALA A C 1
ATOM 1265 O O . ALA A 1 168 ? -6.240 6.640 -14.645 1.00 95.62 168 ALA A O 1
ATOM 1266 N N . VAL A 1 169 ? -4.934 6.627 -12.821 1.00 92.06 169 VAL A N 1
ATOM 1267 C CA . VAL A 1 169 ? -4.141 7.807 -13.182 1.00 92.06 169 VAL A CA 1
ATOM 1268 C C . VAL A 1 169 ? -2.648 7.499 -13.287 1.00 92.06 169 VAL A C 1
ATOM 1270 O O . VAL A 1 169 ? -1.840 8.417 -13.160 1.00 92.06 169 VAL A O 1
ATOM 1273 N N . ASP A 1 170 ? -2.283 6.229 -13.481 1.00 89.38 170 ASP A N 1
ATOM 1274 C CA . ASP A 1 170 ? -0.899 5.751 -13.617 1.00 89.38 170 ASP A CA 1
ATOM 1275 C C . ASP A 1 170 ? -0.014 6.161 -12.434 1.00 89.38 170 ASP A C 1
ATOM 1277 O O . ASP A 1 170 ? 1.148 6.542 -12.582 1.00 89.38 170 ASP A O 1
ATOM 1281 N N . ALA A 1 171 ? -0.606 6.171 -11.235 1.00 88.62 171 ALA A N 1
ATOM 1282 C CA . ALA A 1 171 ? 0.005 6.683 -10.016 1.00 88.62 171 ALA A CA 1
ATOM 1283 C C . ALA A 1 171 ? 0.540 8.129 -10.139 1.00 88.62 171 ALA A C 1
ATOM 1285 O O . ALA A 1 171 ? 1.415 8.547 -9.380 1.00 88.62 171 ALA A O 1
ATOM 1286 N N . ASN A 1 172 ? -0.007 8.948 -11.042 1.00 87.25 172 ASN A N 1
ATOM 1287 C CA . ASN A 1 172 ? 0.303 10.369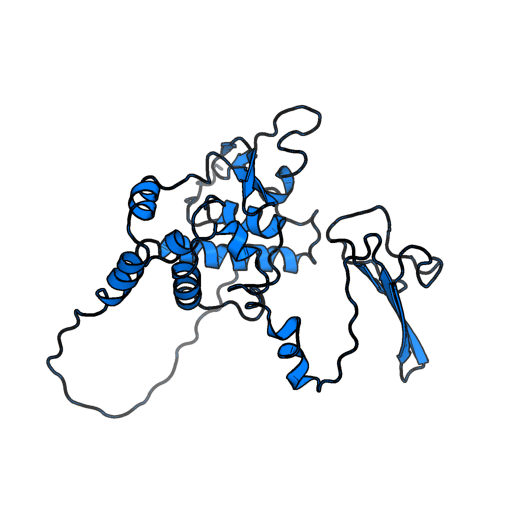 -11.092 1.00 87.25 172 ASN A CA 1
ATOM 1288 C C . ASN A 1 172 ? -0.339 11.090 -9.894 1.00 87.25 172 ASN A C 1
ATOM 1290 O O . ASN A 1 172 ? -1.532 11.397 -9.867 1.00 87.25 172 ASN A O 1
ATOM 1294 N N . ALA A 1 173 ? 0.501 11.412 -8.913 1.00 87.75 173 ALA A N 1
ATOM 1295 C CA . ALA A 1 173 ? 0.125 12.062 -7.663 1.00 87.75 173 ALA A CA 1
ATOM 1296 C C . ALA A 1 173 ? -0.564 13.431 -7.833 1.00 87.75 173 ALA A C 1
ATOM 1298 O O . ALA A 1 173 ? -1.320 13.854 -6.952 1.00 87.75 173 ALA A O 1
ATOM 1299 N N . GLU A 1 174 ? -0.316 14.143 -8.934 1.00 88.25 174 GLU A N 1
ATOM 1300 C CA . GLU A 1 174 ? -0.979 15.418 -9.233 1.00 88.25 174 GLU A CA 1
ATOM 1301 C C . GLU A 1 174 ? -2.450 15.199 -9.587 1.00 88.25 174 GLU A C 1
ATOM 1303 O O . GLU A 1 174 ? -3.293 15.998 -9.191 1.00 88.25 174 GLU A O 1
ATOM 1308 N N . ARG A 1 175 ? -2.763 14.060 -10.213 1.00 91.56 175 ARG A N 1
ATOM 1309 C CA . ARG A 1 175 ? -4.110 13.678 -10.655 1.00 91.56 175 ARG A CA 1
ATOM 1310 C C . ARG A 1 175 ? -4.934 12.950 -9.592 1.00 91.56 175 ARG A C 1
ATOM 1312 O O . ARG A 1 175 ? -6.108 12.680 -9.828 1.00 91.56 175 ARG A O 1
ATOM 1319 N N . PHE A 1 176 ? -4.355 12.630 -8.433 1.00 93.44 176 PHE A N 1
ATOM 1320 C CA . PHE A 1 176 ? -5.146 12.146 -7.297 1.00 93.44 176 PHE A CA 1
ATOM 1321 C C . PHE A 1 176 ? -6.170 13.201 -6.858 1.00 93.44 176 PHE A C 1
ATOM 1323 O O . PHE A 1 176 ? -5.838 14.389 -6.925 1.00 93.44 176 PHE A O 1
ATOM 1330 N N . PRO A 1 177 ? -7.353 12.791 -6.359 1.00 93.56 177 PRO A N 1
ATOM 1331 C CA . PRO A 1 177 ? -8.373 13.714 -5.875 1.00 93.56 177 PRO A CA 1
ATOM 1332 C C . PRO A 1 177 ? -7.838 14.720 -4.849 1.00 93.56 177 PRO A C 1
ATOM 1334 O O . PRO A 1 177 ? -6.999 14.396 -4.004 1.00 93.56 177 PRO A O 1
ATOM 1337 N N . ASP A 1 178 ? -8.334 15.954 -4.913 1.00 90.38 178 ASP A N 1
ATOM 1338 C CA . ASP A 1 178 ? -7.842 17.054 -4.073 1.00 90.38 178 ASP A CA 1
ATOM 1339 C C . ASP A 1 178 ? -8.193 16.893 -2.594 1.00 90.38 178 ASP A C 1
ATOM 1341 O O . ASP A 1 178 ? -7.505 17.433 -1.731 1.00 90.38 178 ASP A O 1
ATOM 1345 N N . ASN A 1 179 ? -9.235 16.118 -2.296 1.00 89.50 179 ASN A N 1
ATOM 1346 C CA . ASN A 1 179 ? -9.671 15.799 -0.941 1.00 89.50 179 ASN A CA 1
ATOM 1347 C C . ASN A 1 179 ? -8.954 14.581 -0.334 1.00 89.50 179 ASN A C 1
ATOM 1349 O O . ASN A 1 179 ? -9.297 14.171 0.772 1.00 89.50 179 ASN A O 1
ATOM 1353 N N . TRP A 1 180 ? -7.987 13.977 -1.027 1.00 93.75 180 TRP A N 1
ATOM 1354 C CA . TRP A 1 180 ? -7.212 12.872 -0.465 1.00 93.75 180 TRP A CA 1
ATOM 1355 C C . TRP A 1 180 ? -6.259 13.355 0.624 1.00 93.75 180 TRP A C 1
ATOM 1357 O O . TRP A 1 180 ? -5.533 14.341 0.443 1.00 93.75 180 TRP A O 1
ATOM 1367 N N . LEU A 1 181 ? -6.167 12.592 1.716 1.00 93.75 181 LEU A N 1
ATOM 1368 C CA . LEU A 1 181 ? -5.189 12.815 2.784 1.00 93.75 181 LEU A CA 1
ATOM 1369 C C . LEU A 1 181 ? -3.759 12.863 2.225 1.00 93.75 181 LEU A C 1
ATOM 1371 O O . LEU A 1 181 ? -2.911 13.615 2.715 1.00 93.75 181 LEU A O 1
ATOM 1375 N N . PHE A 1 182 ? -3.490 12.137 1.140 1.00 92.94 182 PHE A N 1
ATOM 1376 C CA . PHE A 1 182 ? -2.250 12.196 0.384 1.00 92.94 182 PHE A CA 1
ATOM 1377 C C . PHE A 1 182 ? -1.780 13.628 0.092 1.00 92.94 182 PHE A C 1
ATOM 1379 O O . PHE A 1 182 ? -0.581 13.884 0.174 1.00 92.94 182 PHE A O 1
ATOM 1386 N N . LYS A 1 183 ? -2.665 14.579 -0.227 1.00 89.12 183 LYS A N 1
ATOM 1387 C CA . LYS A 1 183 ? -2.263 15.962 -0.552 1.00 89.12 183 LYS A CA 1
ATOM 1388 C C . LYS A 1 183 ? -1.761 16.732 0.679 1.00 89.12 183 LYS A C 1
ATOM 1390 O O . LYS A 1 183 ? -0.972 17.668 0.538 1.00 89.12 183 LYS A O 1
ATOM 1395 N N . PHE A 1 184 ? -2.141 16.297 1.880 1.00 88.44 184 PHE A N 1
ATOM 1396 C CA . PHE A 1 184 ? -1.928 17.019 3.137 1.00 88.44 184 PHE A CA 1
ATOM 1397 C C . PHE A 1 184 ? -0.992 16.302 4.118 1.00 88.44 184 PHE A C 1
ATOM 1399 O O . PHE A 1 184 ? -0.418 16.944 4.993 1.00 88.44 184 PHE A O 1
ATOM 1406 N N . ARG A 1 185 ? -0.755 14.993 3.956 1.00 88.12 185 ARG A N 1
ATOM 1407 C CA . ARG A 1 185 ? 0.044 14.177 4.894 1.00 88.12 185 ARG A CA 1
ATOM 1408 C C . ARG A 1 185 ? 1.514 14.587 5.039 1.00 88.12 185 ARG A C 1
ATOM 1410 O O . ARG A 1 185 ? 2.205 14.107 5.939 1.00 88.12 185 ARG A O 1
ATOM 1417 N N . TRP A 1 186 ? 2.028 15.412 4.131 1.00 85.19 186 TRP A N 1
ATOM 1418 C CA . TRP A 1 186 ? 3.445 15.770 4.041 1.00 85.19 186 TRP A CA 1
ATOM 1419 C C . TRP A 1 186 ? 3.820 16.912 4.988 1.00 85.19 186 TRP A C 1
ATOM 1421 O O . TRP A 1 186 ? 3.005 17.769 5.302 1.00 85.19 186 TRP A O 1
ATOM 1431 N N . GLY A 1 187 ? 5.085 16.953 5.420 1.00 75.56 187 GLY A N 1
ATOM 1432 C CA . GLY A 1 187 ? 5.598 18.075 6.216 1.00 75.56 187 GLY A CA 1
ATOM 1433 C C . GLY A 1 187 ? 5.104 18.120 7.667 1.00 75.56 187 GLY A C 1
ATOM 1434 O O . GLY A 1 187 ? 5.117 19.189 8.266 1.00 75.56 187 GLY A O 1
ATOM 1435 N N . LYS A 1 188 ? 4.683 16.978 8.239 1.00 70.56 188 LYS A N 1
ATOM 1436 C CA . LYS A 1 188 ? 4.190 16.867 9.629 1.00 70.56 188 LYS A CA 1
ATOM 1437 C C . LYS A 1 188 ? 3.044 17.846 9.948 1.00 70.56 188 LYS A C 1
ATOM 1439 O O . LYS A 1 188 ? 3.081 18.535 10.962 1.00 70.56 188 LYS A O 1
ATOM 1444 N N . GLY A 1 189 ? 2.094 17.996 9.022 1.00 60.03 189 GLY A N 1
ATOM 1445 C CA . GLY A 1 189 ? 0.937 18.881 9.207 1.00 60.03 189 GLY A CA 1
ATOM 1446 C C . GLY A 1 189 ? 1.262 20.375 9.097 1.00 60.03 189 GLY A C 1
ATOM 1447 O O . GLY A 1 189 ? 0.398 21.209 9.358 1.00 60.03 189 GLY A O 1
ATOM 1448 N N . LYS A 1 190 ? 2.490 20.737 8.690 1.00 64.50 190 LYS A N 1
ATOM 1449 C CA . LYS A 1 190 ? 2.913 22.126 8.485 1.00 64.50 190 LYS A CA 1
ATOM 1450 C C . LYS A 1 190 ? 3.214 22.401 7.017 1.00 64.50 190 LYS A C 1
ATOM 1452 O O . LYS A 1 190 ? 4.018 21.712 6.388 1.00 64.50 190 LYS A O 1
ATOM 1457 N N . LYS A 1 191 ? 2.650 23.488 6.485 1.00 66.31 191 LYS A N 1
ATOM 1458 C CA . LYS A 1 191 ? 3.013 24.046 5.172 1.00 66.31 191 LYS A CA 1
ATOM 1459 C C . LYS A 1 191 ? 3.468 25.485 5.374 1.00 66.31 191 LYS A C 1
ATOM 1461 O O . LYS A 1 191 ? 2.710 26.317 5.859 1.00 66.31 191 LYS A O 1
ATOM 1466 N N . LYS A 1 192 ? 4.732 25.774 5.037 1.00 65.56 192 LYS A N 1
ATOM 1467 C CA . LYS A 1 192 ? 5.371 27.087 5.281 1.00 65.56 192 LYS A CA 1
ATOM 1468 C C . LYS A 1 192 ? 5.227 27.575 6.740 1.00 65.56 192 LYS A C 1
ATOM 1470 O O . LYS A 1 192 ? 4.982 28.749 6.981 1.00 65.56 192 LYS A O 1
ATOM 1475 N N . GLY A 1 193 ? 5.334 26.665 7.711 1.00 66.62 193 GLY A N 1
ATOM 1476 C CA . GLY A 1 193 ? 5.281 26.996 9.142 1.00 66.62 193 GLY A CA 1
ATOM 1477 C C . GLY A 1 193 ? 3.882 27.186 9.741 1.00 66.62 193 GLY A C 1
ATOM 1478 O O . GLY A 1 193 ? 3.787 27.295 10.958 1.00 66.62 193 GLY A O 1
ATOM 1479 N N . LYS A 1 194 ? 2.810 27.167 8.937 1.00 66.25 194 LYS A N 1
ATOM 1480 C CA . LYS A 1 194 ? 1.422 27.210 9.427 1.00 66.25 194 LYS A CA 1
ATOM 1481 C C . LYS A 1 194 ? 0.836 25.806 9.531 1.00 66.25 194 LYS A C 1
ATOM 1483 O O . LYS A 1 194 ? 1.143 24.957 8.687 1.00 66.25 194 LYS A O 1
ATOM 1488 N N . GLU A 1 195 ? 0.000 25.586 10.543 1.00 69.19 195 GLU A N 1
ATOM 1489 C CA . GLU A 1 195 ? -0.835 24.388 10.622 1.00 69.19 195 GLU A CA 1
ATOM 1490 C C . GLU A 1 195 ? -1.734 24.291 9.394 1.00 69.19 195 GLU A C 1
ATOM 1492 O O . GLU A 1 195 ? -2.306 25.279 8.925 1.00 69.19 195 GLU A O 1
ATOM 1497 N N . VAL A 1 196 ? -1.814 23.084 8.849 1.00 69.44 196 VAL A N 1
ATOM 1498 C CA . VAL A 1 196 ? -2.663 22.774 7.710 1.00 69.44 196 VAL A CA 1
ATOM 1499 C C . VAL A 1 196 ? -3.942 22.160 8.248 1.00 69.44 196 VAL A C 1
ATOM 1501 O O . VAL A 1 196 ? -3.962 20.997 8.644 1.00 69.44 196 VAL A O 1
ATOM 1504 N N . LEU A 1 197 ? -5.007 22.957 8.260 1.00 78.25 197 LEU A N 1
ATOM 1505 C CA . LEU A 1 197 ? -6.348 22.448 8.508 1.00 78.25 197 LEU A CA 1
ATOM 1506 C C . LEU A 1 197 ? -6.809 21.647 7.290 1.00 78.25 197 LEU A C 1
ATOM 1508 O O . LEU A 1 197 ? -6.728 22.111 6.151 1.00 78.25 197 LEU A O 1
ATOM 1512 N N . PHE A 1 198 ? -7.276 20.433 7.546 1.00 84.75 198 PHE A N 1
ATOM 1513 C CA . PHE A 1 198 ? -7.820 19.535 6.545 1.00 84.75 198 PHE A CA 1
ATOM 1514 C C . PHE A 1 198 ? -9.325 19.765 6.422 1.00 84.75 198 PHE A C 1
ATOM 1516 O O . PHE A 1 198 ? -10.040 19.672 7.421 1.00 84.75 198 PHE A O 1
ATOM 1523 N N . LEU A 1 199 ? -9.794 20.096 5.218 1.00 86.56 199 LEU A N 1
ATOM 1524 C CA . LEU A 1 199 ? -11.211 20.320 4.940 1.00 86.56 199 LEU A CA 1
ATOM 1525 C C . LEU A 1 199 ? -11.910 18.975 4.736 1.00 86.56 199 LEU A C 1
ATOM 1527 O O . LEU A 1 199 ? -11.558 18.211 3.839 1.00 86.56 199 LEU A O 1
ATOM 1531 N N . LEU A 1 200 ? -12.901 18.701 5.573 1.00 87.50 200 LEU A N 1
ATOM 1532 C CA . LEU A 1 200 ? -13.734 17.515 5.489 1.00 87.50 200 LEU A CA 1
ATOM 1533 C C . LEU A 1 200 ? -14.859 17.712 4.459 1.00 87.50 200 LEU A C 1
ATOM 1535 O O . LEU A 1 200 ? -15.242 18.848 4.166 1.00 87.50 200 LEU A O 1
ATOM 1539 N N . PRO A 1 201 ? -15.427 16.619 3.915 1.00 82.19 201 PRO A N 1
ATOM 1540 C CA . PRO A 1 201 ? -16.513 16.701 2.935 1.00 82.19 201 PRO A CA 1
ATOM 1541 C C . PRO A 1 201 ? -17.769 17.434 3.429 1.00 82.19 201 PRO A C 1
ATOM 1543 O O . PRO A 1 201 ? -18.537 17.943 2.618 1.00 82.19 201 PRO A O 1
ATOM 1546 N N . ASP A 1 202 ? -17.982 17.493 4.745 1.00 83.94 202 ASP A N 1
ATOM 1547 C CA . ASP A 1 202 ? -19.092 18.210 5.384 1.00 83.94 202 ASP A CA 1
ATOM 1548 C C . ASP A 1 202 ? -18.847 19.727 5.528 1.00 83.94 202 ASP A C 1
ATOM 1550 O O . ASP A 1 202 ? -19.693 20.444 6.059 1.00 83.94 202 ASP A O 1
ATOM 1554 N N . GLY A 1 203 ? -17.699 20.223 5.053 1.00 86.31 203 GLY A N 1
ATOM 1555 C CA . GLY A 1 203 ? -17.286 21.623 5.145 1.00 86.31 203 GLY A CA 1
ATOM 1556 C C . GLY A 1 203 ? -16.599 21.989 6.463 1.00 86.31 203 GLY A C 1
ATOM 1557 O O . GLY A 1 203 ? -16.092 23.104 6.593 1.00 86.31 203 GLY A O 1
ATOM 1558 N N . SER A 1 204 ? -16.537 21.075 7.433 1.00 89.19 204 SER A N 1
ATOM 1559 C CA . SER A 1 204 ? -15.805 21.289 8.678 1.00 89.19 204 SER A CA 1
ATOM 1560 C C . SER A 1 204 ? -14.301 21.067 8.490 1.00 89.19 204 SER A C 1
ATOM 1562 O O . SER A 1 204 ? -13.848 20.482 7.508 1.00 89.19 204 SER A O 1
ATOM 1564 N N . THR A 1 205 ? -13.488 21.549 9.430 1.00 89.69 205 THR A N 1
ATOM 1565 C CA . THR A 1 205 ? -12.031 21.354 9.404 1.00 89.69 205 THR A CA 1
ATOM 1566 C C . THR A 1 205 ? -11.559 20.425 10.517 1.00 89.69 205 THR A C 1
ATOM 1568 O O . THR A 1 205 ? -12.137 20.397 11.607 1.00 89.69 205 THR A O 1
ATOM 1571 N N . SER A 1 206 ? -10.485 19.679 10.261 1.00 90.75 206 SER A N 1
ATOM 1572 C CA . SER A 1 206 ? -9.782 18.845 11.241 1.00 90.75 206 SER A CA 1
ATOM 1573 C C . SER A 1 206 ? -8.282 19.124 11.210 1.00 90.75 206 SER A C 1
ATOM 1575 O O . SER A 1 206 ? -7.726 19.467 10.166 1.00 90.75 206 SER A O 1
ATOM 1577 N N . SER A 1 207 ? -7.614 18.938 12.344 1.00 89.94 207 SER A N 1
ATOM 1578 C CA . SER A 1 207 ? -6.159 18.814 12.397 1.00 89.94 207 SER A CA 1
ATOM 1579 C C . SER A 1 207 ? -5.703 17.490 11.778 1.00 89.94 207 SER A C 1
ATOM 1581 O O . SER A 1 207 ? -6.477 16.526 11.693 1.00 89.94 207 SER A O 1
ATOM 1583 N N . ILE A 1 208 ? -4.443 17.476 11.332 1.00 91.00 208 ILE A N 1
ATOM 1584 C CA . ILE A 1 208 ? -3.720 16.262 10.958 1.00 91.00 208 ILE A CA 1
ATOM 1585 C C . ILE A 1 208 ? -2.607 16.045 11.975 1.00 91.00 208 ILE A C 1
ATOM 1587 O O . ILE A 1 208 ? -1.663 16.838 12.029 1.00 91.00 208 ILE A O 1
ATOM 1591 N N . SER A 1 209 ? -2.689 14.956 12.729 1.00 91.50 209 SER A N 1
ATOM 1592 C CA . SER A 1 209 ? -1.621 14.518 13.619 1.00 91.50 209 SER A CA 1
ATOM 1593 C C . SER A 1 209 ? -0.734 13.469 12.945 1.00 91.50 209 SER A C 1
ATOM 1595 O O . SER A 1 209 ? -1.088 12.856 11.930 1.00 91.50 209 SER A O 1
ATOM 1597 N N . HIS A 1 210 ? 0.462 13.270 13.506 1.00 92.31 210 HIS A N 1
ATOM 1598 C CA . HIS A 1 210 ? 1.387 12.234 13.061 1.00 92.31 210 HIS A CA 1
ATOM 1599 C C . HIS A 1 210 ? 1.819 11.374 14.235 1.00 92.31 210 HIS A C 1
ATOM 1601 O O . HIS A 1 210 ? 2.399 11.883 15.191 1.00 92.31 210 HIS A O 1
ATOM 1607 N N . LEU A 1 211 ? 1.625 10.061 14.123 1.00 93.81 211 LEU A N 1
ATOM 1608 C CA . LEU A 1 211 ? 2.120 9.104 15.110 1.00 93.81 211 LEU A CA 1
ATOM 1609 C C . LEU A 1 211 ? 2.779 7.895 14.451 1.00 93.81 211 LEU A C 1
ATOM 1611 O O . LEU A 1 211 ? 2.548 7.580 13.280 1.00 93.81 211 LEU A O 1
ATOM 1615 N N . THR A 1 212 ? 3.640 7.222 15.206 1.00 95.06 212 THR A N 1
ATOM 1616 C CA . THR A 1 212 ? 4.374 6.047 14.732 1.00 95.06 212 THR A CA 1
ATOM 1617 C C . THR A 1 212 ? 3.598 4.778 15.070 1.00 95.06 212 THR A C 1
ATOM 1619 O O . THR A 1 212 ? 3.437 4.449 16.239 1.00 95.06 212 THR A O 1
ATOM 1622 N N . VAL A 1 213 ? 3.155 4.039 14.049 1.00 92.62 213 VAL A N 1
ATOM 1623 C CA . VAL A 1 213 ? 2.526 2.714 14.190 1.00 92.62 213 VAL A CA 1
ATOM 1624 C C . VAL A 1 213 ? 3.401 1.682 13.495 1.00 92.62 213 VAL A C 1
ATOM 1626 O O . VAL A 1 213 ? 3.751 1.859 12.329 1.00 92.62 213 VAL A O 1
ATOM 1629 N N . GLY A 1 214 ? 3.779 0.610 14.198 1.00 85.12 214 GLY A N 1
ATOM 1630 C CA . GLY A 1 214 ? 4.604 -0.460 13.619 1.00 85.12 214 GLY A CA 1
ATOM 1631 C C . GLY A 1 214 ? 5.928 0.051 13.034 1.00 85.12 214 GLY A C 1
ATOM 1632 O O . GLY A 1 214 ? 6.319 -0.345 11.939 1.00 85.12 214 GLY A O 1
ATOM 1633 N N . GLY A 1 215 ? 6.569 1.012 13.711 1.00 89.19 215 GLY A N 1
ATOM 1634 C CA . GLY A 1 215 ? 7.826 1.626 13.266 1.00 89.19 215 GLY A CA 1
ATOM 1635 C C . GLY A 1 215 ? 7.700 2.594 12.082 1.00 89.19 215 GLY A C 1
ATOM 1636 O O . GLY A 1 215 ? 8.716 3.037 11.550 1.00 89.19 215 GLY A O 1
ATOM 1637 N N . ARG A 1 216 ? 6.481 2.942 11.646 1.00 90.94 216 ARG A N 1
ATOM 1638 C CA . ARG A 1 216 ? 6.243 3.829 10.496 1.00 90.94 216 ARG A CA 1
ATOM 1639 C C . ARG A 1 216 ? 5.321 4.988 10.856 1.00 90.94 216 ARG A C 1
ATOM 1641 O O . ARG A 1 216 ? 4.303 4.812 11.519 1.00 90.94 216 ARG A O 1
ATOM 1648 N N . THR A 1 217 ? 5.666 6.185 10.389 1.00 93.81 217 THR A N 1
ATOM 1649 C CA . THR A 1 217 ? 4.846 7.386 10.592 1.00 93.81 217 THR A CA 1
ATOM 1650 C C . THR A 1 217 ? 3.533 7.295 9.816 1.00 93.81 217 THR A C 1
ATOM 1652 O O . THR A 1 217 ? 3.525 6.934 8.634 1.00 93.81 217 THR A O 1
ATOM 1655 N N . SER A 1 218 ? 2.445 7.667 10.480 1.00 94.81 218 SER A N 1
ATOM 1656 C CA . SER A 1 218 ? 1.073 7.723 9.966 1.00 94.81 218 SER A CA 1
ATOM 1657 C C . SER A 1 218 ? 0.561 9.140 10.086 1.00 94.81 218 SER A C 1
ATOM 1659 O O . SER A 1 218 ? 0.747 9.737 11.141 1.00 94.81 218 SER A O 1
ATOM 1661 N N . ALA A 1 219 ? -0.049 9.664 9.028 1.00 94.69 219 ALA A N 1
ATOM 1662 C CA . ALA A 1 219 ? -0.867 10.867 9.121 1.00 94.69 219 ALA A CA 1
ATOM 1663 C C . ALA A 1 219 ? -2.299 10.469 9.487 1.00 94.69 219 ALA A C 1
ATOM 1665 O O . ALA A 1 219 ? -2.803 9.483 8.950 1.00 94.69 219 ALA A O 1
ATOM 1666 N N . ILE A 1 220 ? -2.921 11.210 10.398 1.00 94.62 220 ILE A N 1
ATOM 1667 C CA . ILE A 1 220 ? -4.240 10.888 10.947 1.00 94.62 220 ILE A CA 1
ATOM 1668 C C . ILE A 1 220 ? -5.094 12.142 10.944 1.00 94.62 220 ILE A C 1
ATOM 1670 O O . ILE A 1 220 ? -4.624 13.204 11.339 1.00 94.62 220 ILE A O 1
ATOM 1674 N N . VAL A 1 221 ? -6.342 12.018 10.502 1.00 94.38 221 VAL A N 1
ATOM 1675 C CA . VAL A 1 221 ? -7.331 13.096 10.576 1.00 94.38 221 VAL A CA 1
ATOM 1676 C C . VAL A 1 221 ? -8.117 12.942 11.877 1.00 94.38 221 VAL A C 1
ATOM 1678 O O . VAL A 1 221 ? -9.018 12.107 11.967 1.00 94.38 221 VAL A O 1
ATOM 1681 N N . ASP A 1 222 ? -7.770 13.746 12.885 1.00 92.38 222 ASP A N 1
ATOM 1682 C CA . ASP A 1 222 ? -8.149 13.518 14.293 1.00 92.38 222 ASP A CA 1
ATOM 1683 C C . ASP A 1 222 ? -9.667 13.451 14.537 1.00 92.38 222 ASP A C 1
ATOM 1685 O O . ASP A 1 222 ? -10.140 12.685 15.377 1.00 92.38 222 ASP A O 1
ATOM 1689 N N . LYS A 1 223 ? -10.468 14.223 13.789 1.00 94.25 223 LYS A N 1
ATOM 1690 C CA . LYS A 1 223 ? -11.935 14.186 13.917 1.00 94.25 223 LYS A CA 1
ATOM 1691 C C . LYS A 1 223 ? -12.579 12.928 13.336 1.00 94.25 223 LYS A C 1
ATOM 1693 O O . LYS A 1 223 ? -13.696 12.606 13.736 1.00 94.25 223 LYS A O 1
ATOM 1698 N N . VAL A 1 224 ? -11.913 12.261 12.396 1.00 95.06 224 VAL A N 1
ATOM 1699 C CA . VAL A 1 224 ? -12.470 11.144 11.618 1.00 95.06 224 VAL A CA 1
ATOM 1700 C C . VAL A 1 224 ? -12.008 9.811 12.185 1.00 95.06 224 VAL A C 1
ATOM 1702 O O . VAL A 1 224 ? -12.813 8.922 12.427 1.00 95.06 224 VAL A O 1
ATOM 1705 N N . GLN A 1 225 ? -10.708 9.676 12.423 1.00 96.81 225 GLN A N 1
ATOM 1706 C CA . GLN A 1 225 ? -10.092 8.416 12.816 1.00 96.81 225 GLN A CA 1
ATOM 1707 C C . GLN A 1 225 ? -9.987 8.350 14.338 1.00 96.81 225 GLN A C 1
ATOM 1709 O O . GLN A 1 225 ? -8.936 8.627 14.906 1.00 96.81 225 GLN A O 1
ATOM 1714 N N . LYS A 1 226 ? -11.088 8.011 15.005 1.00 96.00 226 LYS A N 1
ATOM 1715 C CA . LYS A 1 226 ? -11.135 7.875 16.467 1.00 96.00 226 LYS A CA 1
ATOM 1716 C C . LYS A 1 226 ? -10.933 6.424 16.891 1.00 96.00 226 LYS A C 1
ATOM 1718 O O . LYS A 1 226 ? -11.238 5.499 16.140 1.00 96.00 226 LYS A O 1
ATOM 1723 N N . LEU A 1 227 ? -10.411 6.227 18.100 1.00 96.19 227 LEU A N 1
ATOM 1724 C CA . LEU A 1 227 ? -10.440 4.910 18.730 1.00 96.19 227 LEU A CA 1
ATOM 1725 C C . LEU A 1 227 ? -11.874 4.618 19.213 1.00 96.19 227 LEU A C 1
ATOM 1727 O O . LEU A 1 227 ? -12.499 5.525 19.764 1.00 96.19 227 LEU A O 1
ATOM 1731 N N . PRO A 1 228 ? -12.395 3.398 19.004 1.00 95.25 228 PRO A N 1
ATOM 1732 C CA . PRO A 1 228 ? -13.683 2.968 19.535 1.00 95.25 228 PRO A CA 1
ATOM 1733 C C . PRO A 1 228 ? -13.703 2.982 21.064 1.00 95.25 228 PRO A C 1
ATOM 1735 O O . PRO A 1 228 ? -12.698 2.668 21.703 1.00 95.25 228 PRO A O 1
ATOM 1738 N N . GLU A 1 229 ? -14.856 3.305 21.643 1.00 94.62 229 GLU A N 1
ATOM 1739 C CA . GLU A 1 229 ? -15.045 3.393 23.099 1.00 94.62 229 GLU A CA 1
ATOM 1740 C C . GLU A 1 229 ? -14.940 2.024 23.793 1.00 94.62 229 GLU A C 1
ATOM 1742 O O . GLU A 1 229 ? -14.495 1.931 24.933 1.00 94.62 229 GLU A O 1
ATOM 1747 N N . ASP A 1 230 ? -15.290 0.944 23.094 1.00 93.31 230 ASP A N 1
ATOM 1748 C CA . ASP A 1 230 ? -15.253 -0.435 23.590 1.00 93.31 230 ASP A CA 1
ATOM 1749 C C . ASP A 1 230 ? -13.875 -1.108 23.444 1.00 93.31 230 ASP A C 1
ATOM 1751 O O . ASP A 1 230 ? -13.697 -2.268 23.832 1.00 93.31 230 ASP A O 1
ATOM 1755 N N . LEU A 1 231 ? -12.877 -0.401 22.903 1.00 94.12 231 LEU A N 1
ATOM 1756 C CA . LEU A 1 231 ? -11.565 -0.973 22.611 1.00 94.12 231 LEU A CA 1
ATOM 1757 C C . LEU A 1 231 ? -10.865 -1.520 23.862 1.00 94.12 231 LEU A C 1
ATOM 1759 O O . LEU A 1 231 ? -10.270 -2.597 23.802 1.00 94.12 231 LEU A O 1
ATOM 1763 N N . ASP A 1 232 ? -10.945 -0.824 24.995 1.00 93.50 232 ASP A N 1
ATOM 1764 C CA . ASP A 1 232 ? -10.300 -1.267 26.237 1.00 93.50 232 ASP A CA 1
ATOM 1765 C C . ASP A 1 232 ? -10.927 -2.565 26.770 1.00 93.50 232 ASP A C 1
ATOM 1767 O O . ASP A 1 232 ? -10.211 -3.487 27.173 1.00 93.50 232 ASP A O 1
ATOM 1771 N N . ALA A 1 233 ? -12.255 -2.693 26.683 1.00 91.88 233 ALA A N 1
ATOM 1772 C CA . ALA A 1 233 ? -12.970 -3.918 27.040 1.00 91.88 233 ALA A CA 1
ATOM 1773 C C . ALA A 1 233 ? -12.578 -5.086 26.119 1.00 91.88 233 ALA A C 1
ATOM 1775 O O . ALA A 1 233 ? -12.318 -6.206 26.580 1.00 91.88 233 ALA A O 1
ATOM 1776 N N . PHE A 1 234 ? -12.444 -4.821 24.815 1.00 91.75 234 PHE A N 1
ATOM 1777 C CA . PHE A 1 234 ? -11.924 -5.805 23.871 1.00 91.75 234 PHE A CA 1
ATOM 1778 C C . PHE A 1 234 ? -10.503 -6.243 24.238 1.00 91.75 234 PHE A C 1
ATOM 1780 O O . PHE A 1 234 ? -10.214 -7.441 24.268 1.00 91.75 234 PHE A O 1
ATOM 1787 N N . LEU A 1 235 ? -9.607 -5.296 24.529 1.00 91.00 235 LEU A N 1
ATOM 1788 C CA . LEU A 1 235 ? -8.211 -5.577 24.861 1.00 91.00 235 LEU A CA 1
ATOM 1789 C C . LEU A 1 235 ? -8.061 -6.369 26.168 1.00 91.00 235 LEU A C 1
ATOM 1791 O O . LEU A 1 235 ? -7.174 -7.222 26.233 1.00 91.00 235 LEU A O 1
ATOM 1795 N N . ALA A 1 236 ? -8.949 -6.163 27.143 1.00 89.81 236 ALA A N 1
ATOM 1796 C CA . ALA A 1 236 ? -8.978 -6.906 28.404 1.00 89.81 236 ALA A CA 1
ATOM 1797 C C . ALA A 1 236 ? -9.403 -8.382 28.249 1.00 89.81 236 ALA A C 1
ATOM 1799 O O . ALA A 1 236 ? -9.045 -9.226 29.070 1.00 89.81 236 ALA A O 1
ATOM 1800 N N . THR A 1 237 ? -10.133 -8.726 27.185 1.00 84.00 237 THR A N 1
ATOM 1801 C CA . THR A 1 237 ? -10.640 -10.091 26.965 1.00 84.00 237 THR A CA 1
ATOM 1802 C C . THR A 1 237 ? -9.509 -11.043 26.532 1.00 84.00 237 THR A C 1
ATOM 1804 O O . THR A 1 237 ? -8.789 -10.719 25.591 1.00 84.00 237 THR A O 1
ATOM 1807 N N . PRO A 1 238 ? -9.315 -12.238 27.117 1.00 76.69 238 PRO A N 1
ATOM 1808 C CA . PRO A 1 238 ? -8.237 -13.150 26.714 1.00 76.69 238 PRO A CA 1
ATOM 1809 C C . PRO A 1 238 ? -8.310 -13.581 25.239 1.00 76.69 238 PRO A C 1
ATOM 1811 O O . PRO A 1 238 ? -9.372 -13.902 24.718 1.00 76.69 238 PRO A O 1
ATOM 1814 N N . LYS A 1 239 ? -7.165 -13.686 24.547 1.00 67.94 239 LYS A N 1
ATOM 1815 C CA . LYS A 1 239 ? -7.126 -14.035 23.107 1.00 67.94 239 LYS A CA 1
ATOM 1816 C C . LYS A 1 239 ? -7.807 -15.378 22.775 1.00 67.94 239 LYS A C 1
ATOM 1818 O O . LYS A 1 239 ? -8.383 -15.509 21.702 1.00 67.94 239 LYS A O 1
ATOM 1823 N N . ARG A 1 240 ? -7.772 -16.357 23.694 1.00 62.19 240 ARG A N 1
ATOM 1824 C CA . ARG A 1 240 ? -8.450 -17.661 23.537 1.00 62.19 240 ARG A CA 1
ATOM 1825 C C . ARG A 1 240 ? -9.977 -17.559 23.581 1.00 62.19 240 ARG A C 1
ATOM 1827 O O . ARG A 1 240 ? -10.624 -18.305 22.859 1.00 62.19 240 ARG A O 1
ATOM 1834 N N . SER A 1 241 ? -10.547 -16.660 24.386 1.00 62.06 241 SER A N 1
ATOM 1835 C CA . SER A 1 241 ? -12.007 -16.523 24.481 1.00 62.06 241 SER A CA 1
ATOM 1836 C C . SER A 1 241 ? -12.598 -15.739 23.310 1.00 62.06 241 SER A C 1
ATOM 1838 O O . SER A 1 241 ? -13.734 -15.998 22.937 1.00 62.06 241 SER A O 1
ATOM 1840 N N . ARG A 1 242 ? -11.816 -14.849 22.680 1.00 64.62 242 ARG A N 1
ATOM 1841 C CA . ARG A 1 242 ? -12.228 -14.114 21.468 1.00 64.62 242 ARG A CA 1
ATOM 1842 C C . ARG A 1 242 ? -12.532 -15.059 20.299 1.00 64.62 242 ARG A C 1
ATOM 1844 O O . ARG A 1 242 ? -13.559 -14.913 19.666 1.00 64.62 242 ARG A O 1
ATOM 1851 N N . ILE A 1 243 ? -11.681 -16.069 20.089 1.00 56.41 243 ILE A N 1
ATOM 1852 C CA . ILE A 1 243 ? -11.838 -17.064 19.010 1.00 56.41 243 ILE A CA 1
ATOM 1853 C C . ILE A 1 243 ? -12.986 -18.048 19.308 1.00 56.41 243 ILE A C 1
ATOM 1855 O O . ILE A 1 243 ? -13.615 -18.558 18.390 1.00 56.41 243 ILE A O 1
ATOM 1859 N N . ALA A 1 244 ? -13.259 -18.341 20.585 1.00 50.78 244 ALA A N 1
ATOM 1860 C CA . ALA A 1 244 ? -14.337 -19.256 20.972 1.00 50.78 244 ALA A CA 1
ATOM 1861 C C . ALA A 1 244 ? -15.733 -18.632 20.789 1.00 50.78 244 ALA A C 1
ATOM 1863 O O . ALA A 1 244 ? -16.644 -19.318 20.338 1.00 50.78 244 ALA A O 1
ATOM 1864 N N . ALA A 1 245 ? -15.883 -17.330 21.066 1.00 54.34 245 ALA A N 1
ATOM 1865 C CA . ALA A 1 245 ? -17.127 -16.601 20.812 1.00 54.34 245 ALA A CA 1
ATOM 1866 C C . ALA A 1 245 ? -17.491 -16.546 19.312 1.00 54.34 245 ALA A C 1
ATOM 1868 O O . ALA A 1 245 ? -18.672 -16.512 18.977 1.00 54.34 245 ALA A O 1
ATOM 1869 N N . ASP A 1 246 ? -16.492 -16.602 18.423 1.00 50.53 246 ASP A N 1
ATOM 1870 C CA . ASP A 1 246 ? -16.680 -16.624 16.965 1.00 50.53 246 ASP A CA 1
ATOM 1871 C C . ASP A 1 246 ? -17.272 -17.955 16.446 1.00 50.53 246 ASP A C 1
ATOM 1873 O O . ASP A 1 246 ? -17.816 -17.987 15.346 1.00 50.53 246 ASP A O 1
ATOM 1877 N N . LEU A 1 247 ? -17.194 -19.052 17.217 1.00 47.00 247 LEU A N 1
ATOM 1878 C CA . LEU A 1 247 ? -17.681 -20.383 16.806 1.00 47.00 247 LEU A CA 1
ATOM 1879 C C . LEU A 1 247 ? -19.090 -20.722 17.322 1.00 47.00 247 LEU A C 1
ATOM 1881 O O . LEU A 1 247 ? -19.758 -21.575 16.740 1.00 47.00 247 LEU A O 1
ATOM 1885 N N . ASP A 1 248 ? -19.553 -20.072 18.392 1.00 45.00 248 ASP A N 1
ATOM 1886 C CA . ASP A 1 248 ? -20.882 -20.328 18.973 1.00 45.00 248 ASP A CA 1
ATOM 1887 C C . ASP A 1 248 ? -22.011 -19.536 18.283 1.00 45.00 248 ASP A C 1
ATOM 1889 O O . ASP A 1 248 ? -23.187 -19.847 18.469 1.00 45.00 248 ASP A O 1
ATOM 1893 N N . GLY A 1 249 ? -21.679 -18.555 17.433 1.00 41.62 249 GLY A N 1
ATOM 1894 C CA . GLY A 1 249 ? -22.654 -17.754 16.678 1.00 41.62 249 GLY A CA 1
ATOM 1895 C C . GLY A 1 249 ? -23.377 -18.494 15.543 1.00 41.62 249 GLY A C 1
ATOM 1896 O O . GLY A 1 249 ? -24.341 -17.957 15.004 1.00 41.62 249 GLY A O 1
ATOM 1897 N N . ASP A 1 250 ? -22.947 -19.714 15.200 1.00 39.25 250 ASP A N 1
ATOM 1898 C CA . ASP A 1 250 ? -23.426 -20.473 14.030 1.00 39.25 250 ASP A CA 1
ATOM 1899 C C . ASP A 1 250 ? -24.303 -21.692 14.397 1.00 39.25 250 ASP A C 1
ATOM 1901 O O . ASP A 1 250 ? -24.558 -22.579 13.582 1.00 39.25 250 ASP A O 1
ATOM 1905 N N . LYS A 1 251 ? -24.796 -21.766 15.644 1.00 33.97 251 LYS A N 1
ATOM 1906 C CA . LYS A 1 251 ? -25.713 -22.828 16.097 1.00 33.97 251 LYS A CA 1
ATOM 1907 C C . LYS A 1 251 ? -27.059 -22.285 16.560 1.00 33.97 251 LYS A C 1
ATOM 1909 O O . LYS A 1 251 ? -27.408 -22.371 17.732 1.00 33.97 251 LYS A O 1
ATOM 1914 N N . ALA A 1 252 ? -27.847 -21.790 15.612 1.00 33.72 252 ALA A N 1
ATOM 1915 C CA . ALA A 1 252 ? -29.299 -21.712 15.759 1.00 33.72 252 ALA A CA 1
ATOM 1916 C C . ALA A 1 252 ? -29.980 -21.669 14.384 1.00 33.72 252 ALA A C 1
ATOM 1918 O O . ALA A 1 252 ? -30.499 -20.641 13.960 1.00 33.72 252 ALA A O 1
ATOM 1919 N N . VAL A 1 253 ? -30.003 -22.805 13.686 1.00 30.03 253 VAL A N 1
ATOM 1920 C CA . VAL A 1 253 ? -31.060 -23.074 12.705 1.00 30.03 253 VAL A CA 1
ATOM 1921 C C . VAL A 1 253 ? -31.597 -24.471 12.950 1.00 30.03 253 VAL A C 1
ATOM 1923 O O . VAL A 1 253 ? -30.881 -25.469 12.905 1.00 30.03 253 VAL A O 1
ATOM 1926 N N . ASP A 1 254 ? -32.870 -24.458 13.310 1.00 27.53 254 ASP A N 1
ATOM 1927 C CA . ASP A 1 254 ? -33.711 -25.564 13.713 1.00 27.53 254 ASP A CA 1
ATOM 1928 C C . ASP A 1 254 ? -33.755 -26.634 12.615 1.00 27.53 254 ASP A C 1
ATOM 1930 O O . ASP A 1 254 ? -34.148 -26.380 11.473 1.00 27.53 254 ASP A O 1
ATOM 1934 N N . ALA A 1 255 ? -33.304 -27.838 12.952 1.00 30.11 255 ALA A N 1
ATOM 1935 C CA . ALA A 1 255 ? -33.373 -28.990 12.076 1.00 30.11 255 ALA A CA 1
ATOM 1936 C C . ALA A 1 255 ? -34.741 -29.651 12.247 1.00 30.11 255 ALA A C 1
ATOM 1938 O O . ALA A 1 255 ? -34.867 -30.616 12.997 1.00 30.11 255 ALA A O 1
ATOM 1939 N N . GLN A 1 256 ? -35.756 -29.165 11.530 1.00 28.81 256 GLN A N 1
ATOM 1940 C CA . GLN A 1 256 ? -36.987 -29.922 11.310 1.00 28.81 256 GLN A CA 1
ATOM 1941 C C . GLN A 1 256 ? -37.688 -29.526 9.999 1.00 28.81 256 GLN A C 1
ATOM 1943 O O . GLN A 1 256 ? -38.173 -28.416 9.839 1.00 28.81 256 GLN A O 1
ATOM 1948 N N . GLN A 1 257 ? -37.774 -30.525 9.109 1.00 27.61 257 GLN A N 1
ATOM 1949 C CA . GLN A 1 257 ? -38.689 -30.669 7.967 1.00 27.61 257 GLN A CA 1
ATOM 1950 C C . GLN A 1 257 ? -38.484 -29.731 6.756 1.00 27.61 257 GLN A C 1
ATOM 1952 O O . GLN A 1 257 ? -38.865 -28.570 6.764 1.00 27.61 257 GLN A O 1
ATOM 1957 N N . LEU A 1 258 ? -38.042 -30.286 5.621 1.00 28.39 258 LEU A N 1
ATOM 1958 C CA . LEU A 1 258 ? -38.958 -30.811 4.594 1.00 28.39 258 LEU A CA 1
ATOM 1959 C C . LEU A 1 258 ? -38.193 -31.486 3.441 1.00 28.39 258 LEU A C 1
ATOM 1961 O O . LEU A 1 258 ? -37.089 -31.112 3.059 1.00 28.39 258 LEU A O 1
ATOM 1965 N N . VAL A 1 259 ? -38.828 -32.540 2.943 1.00 28.53 259 VAL A N 1
ATOM 1966 C CA . VAL A 1 259 ? -38.402 -33.495 1.920 1.00 28.53 259 VAL A CA 1
ATOM 1967 C C . VAL A 1 259 ? -38.786 -32.968 0.532 1.00 28.53 259 VAL A C 1
ATOM 1969 O O . VAL A 1 259 ? -39.892 -32.458 0.378 1.00 28.53 259 VAL A O 1
ATOM 1972 N N . GLY A 1 260 ? -37.933 -33.183 -0.479 1.00 26.95 260 GLY A N 1
ATOM 1973 C CA . GLY A 1 260 ? -38.351 -33.239 -1.891 1.00 26.95 260 GLY A CA 1
ATOM 1974 C C . GLY A 1 260 ? -37.532 -32.397 -2.878 1.00 26.95 260 GLY A C 1
ATOM 1975 O O . GLY A 1 260 ? -37.659 -31.180 -2.916 1.00 26.95 260 GLY A O 1
ATOM 1976 N N . GLY A 1 261 ? -36.754 -33.061 -3.741 1.00 23.08 261 GLY A N 1
ATOM 1977 C CA . GLY A 1 261 ? -36.569 -32.620 -5.138 1.00 23.08 261 GLY A CA 1
ATOM 1978 C C . GLY A 1 261 ? -37.655 -33.249 -6.040 1.00 23.08 261 GLY A C 1
ATOM 1979 O O . GLY A 1 261 ? -38.434 -34.043 -5.502 1.00 23.08 261 GLY A O 1
ATOM 1980 N N . PRO A 1 262 ? -37.708 -33.003 -7.373 1.00 38.00 262 PRO A N 1
ATOM 1981 C CA . PRO A 1 262 ? -36.632 -32.481 -8.230 1.00 38.00 262 PRO A CA 1
ATOM 1982 C C . PRO A 1 262 ? -37.033 -31.444 -9.325 1.00 38.00 262 PRO A C 1
ATOM 1984 O O . PRO A 1 262 ? -38.202 -31.157 -9.560 1.00 38.00 262 PRO A O 1
ATOM 1987 N N . ASP A 1 263 ? -35.985 -31.011 -10.040 1.00 28.89 263 ASP A N 1
ATOM 1988 C CA . ASP A 1 263 ? -35.879 -30.672 -11.478 1.00 28.89 263 ASP A CA 1
ATOM 1989 C C . ASP A 1 263 ? -35.998 -29.206 -11.988 1.00 28.89 263 ASP A C 1
ATOM 1991 O O . ASP A 1 263 ? -36.781 -28.407 -11.471 1.00 28.89 263 ASP A O 1
ATOM 1995 N N . PRO A 1 264 ? -35.167 -28.818 -12.992 1.00 39.78 264 PRO A N 1
ATOM 1996 C CA . PRO A 1 264 ? -34.893 -27.446 -13.396 1.00 39.78 264 PRO A CA 1
ATOM 1997 C C . PRO A 1 264 ? -35.721 -27.031 -14.617 1.00 39.78 264 PRO A C 1
ATOM 1999 O O . PRO A 1 264 ? -36.043 -27.852 -15.466 1.00 39.78 264 PRO A O 1
ATOM 2002 N N . THR A 1 265 ? -36.003 -25.736 -14.768 1.00 26.02 265 THR A N 1
ATOM 2003 C CA . THR A 1 265 ? -36.098 -25.038 -16.068 1.00 26.02 265 THR A CA 1
ATOM 2004 C C . THR A 1 265 ? -36.460 -23.562 -15.866 1.00 26.02 265 THR A C 1
ATOM 2006 O O . THR A 1 265 ? -37.286 -23.227 -15.024 1.00 26.02 265 THR A O 1
ATOM 2009 N N . ALA A 1 266 ? -35.871 -22.716 -16.723 1.00 29.72 266 ALA A N 1
ATOM 2010 C CA . ALA A 1 266 ? -36.316 -21.390 -17.190 1.00 29.72 266 ALA A CA 1
ATOM 2011 C C . ALA A 1 266 ? -35.387 -20.184 -16.882 1.00 29.72 266 ALA A C 1
ATOM 2013 O O . ALA A 1 266 ? -34.698 -20.151 -15.863 1.00 29.72 266 ALA A O 1
ATOM 2014 N N . PRO A 1 267 ? -35.300 -19.215 -17.823 1.00 30.67 267 PRO A N 1
ATOM 2015 C CA . PRO A 1 267 ? -34.068 -18.495 -18.141 1.00 30.67 267 PRO A CA 1
ATOM 2016 C C . PRO A 1 267 ? -33.936 -17.115 -17.478 1.00 30.67 267 PRO A C 1
ATOM 2018 O O . PRO A 1 267 ? -34.906 -16.464 -17.093 1.00 30.67 267 PRO A O 1
ATOM 2021 N N . GLY A 1 268 ? -32.684 -16.659 -17.388 1.00 27.55 268 GLY A N 1
ATOM 2022 C CA . GLY A 1 268 ? -32.282 -15.405 -16.757 1.00 27.55 268 GLY A CA 1
ATOM 2023 C C . GLY A 1 268 ? -32.756 -14.137 -17.475 1.00 27.55 268 GLY A C 1
ATOM 2024 O O . GLY A 1 268 ? -32.729 -14.028 -18.699 1.00 27.55 268 GLY A O 1
ATOM 2025 N N . SER A 1 269 ? -33.122 -13.136 -16.674 1.00 29.31 269 SER A N 1
ATOM 2026 C CA . SER A 1 269 ? -33.343 -11.754 -17.115 1.00 29.31 269 SER A CA 1
ATOM 2027 C C . SER A 1 269 ? -32.033 -10.942 -17.095 1.00 29.31 269 SER A C 1
ATOM 2029 O O . SER A 1 269 ? -31.208 -11.129 -16.194 1.00 29.31 269 SER A O 1
ATOM 2031 N N . PRO A 1 270 ? -31.813 -10.006 -18.039 1.00 29.14 270 PRO A N 1
ATOM 2032 C CA . PRO A 1 270 ? -30.540 -9.306 -18.185 1.00 29.14 270 PRO A CA 1
ATOM 2033 C C . PRO A 1 270 ? -30.336 -8.242 -17.094 1.00 29.14 270 PRO A C 1
ATOM 2035 O O . PRO A 1 270 ? -31.092 -7.275 -16.969 1.00 29.14 270 PRO A O 1
ATOM 2038 N N . ARG A 1 271 ? -29.258 -8.382 -16.315 1.00 31.09 271 ARG A N 1
ATOM 2039 C CA . ARG A 1 271 ? -28.842 -7.400 -15.302 1.00 31.09 271 ARG A CA 1
ATOM 2040 C C . ARG A 1 271 ? -28.206 -6.183 -15.991 1.00 31.09 271 ARG A C 1
ATOM 2042 O O . ARG A 1 271 ? -27.124 -6.272 -16.569 1.00 31.09 271 ARG A O 1
ATOM 2049 N N . LYS A 1 272 ? -28.873 -5.025 -15.918 1.00 30.27 272 LYS A N 1
ATOM 2050 C CA . LYS A 1 272 ? -28.356 -3.723 -16.382 1.00 30.27 272 LYS A CA 1
ATOM 2051 C C . LYS A 1 272 ? -27.010 -3.394 -15.716 1.00 30.27 272 LYS A C 1
ATOM 2053 O O . LYS A 1 272 ? -26.928 -3.296 -14.492 1.00 30.27 272 LYS A O 1
ATOM 2058 N N . LYS A 1 273 ? -25.976 -3.145 -16.529 1.00 29.09 273 LYS A N 1
ATOM 2059 C CA . LYS A 1 273 ? -24.686 -2.576 -16.099 1.00 29.09 273 LYS A CA 1
ATOM 2060 C C . LYS A 1 273 ? -24.913 -1.189 -15.476 1.00 29.09 273 LYS A C 1
ATOM 2062 O O . LYS A 1 273 ? -25.359 -0.270 -16.162 1.00 29.09 273 LYS A O 1
ATOM 2067 N N . ARG A 1 274 ? -24.592 -1.018 -14.188 1.00 31.38 274 ARG A N 1
ATOM 2068 C CA . ARG A 1 274 ? -24.502 0.303 -13.538 1.00 31.38 274 ARG A CA 1
ATOM 2069 C C . ARG A 1 274 ? -23.097 0.861 -13.756 1.00 31.38 274 ARG A C 1
ATOM 2071 O O . ARG A 1 274 ? -22.117 0.212 -13.407 1.00 31.38 274 ARG A O 1
ATOM 2078 N N . LYS A 1 275 ? -23.012 2.061 -14.337 1.00 28.59 275 LYS A N 1
ATOM 2079 C CA . LYS A 1 275 ? -21.772 2.847 -14.414 1.00 28.59 275 LYS A CA 1
ATOM 2080 C C . LYS A 1 275 ? -21.316 3.221 -12.991 1.00 28.59 275 LYS A C 1
ATOM 2082 O O . LYS A 1 275 ? -22.184 3.556 -12.179 1.00 28.59 275 LYS A O 1
ATOM 2087 N N . PRO A 1 276 ? -20.010 3.180 -12.674 1.00 31.84 276 PRO A N 1
ATOM 2088 C CA . PRO A 1 276 ? -19.517 3.633 -11.379 1.00 31.84 276 PRO A CA 1
ATOM 2089 C C . PRO A 1 276 ? -19.744 5.145 -11.247 1.00 31.84 276 PRO A C 1
ATOM 2091 O O . PRO A 1 276 ? -19.347 5.923 -12.113 1.00 31.84 276 PRO A O 1
ATOM 2094 N N . GLY A 1 277 ? -20.460 5.540 -10.193 1.00 32.53 277 GLY A N 1
ATOM 2095 C CA . GLY A 1 277 ? -20.608 6.937 -9.790 1.00 32.53 277 GLY A CA 1
ATOM 2096 C C . GLY A 1 277 ? -19.383 7.431 -9.008 1.00 32.53 277 GLY A C 1
ATOM 2097 O O . GLY A 1 277 ? -18.494 6.633 -8.708 1.00 32.53 277 GLY A O 1
ATOM 2098 N N . PRO A 1 278 ? -19.326 8.732 -8.673 1.00 32.44 278 PRO A N 1
ATOM 2099 C CA . PRO A 1 278 ? -18.228 9.303 -7.900 1.00 32.44 278 PRO A CA 1
ATOM 2100 C C . PRO A 1 278 ? -18.081 8.597 -6.545 1.00 32.44 278 PRO A C 1
ATOM 2102 O O . PRO A 1 278 ? -19.070 8.318 -5.866 1.00 32.44 278 PRO A O 1
ATOM 2105 N N . VAL A 1 279 ? -16.833 8.295 -6.182 1.00 37.12 279 VAL A N 1
ATOM 2106 C CA . VAL A 1 279 ? -16.450 7.647 -4.924 1.00 37.12 279 VAL A CA 1
ATOM 2107 C C . VAL A 1 279 ? -16.660 8.646 -3.787 1.00 37.12 279 VAL A C 1
ATOM 2109 O O . VAL A 1 279 ? -15.877 9.576 -3.616 1.00 37.12 279 VAL A O 1
ATOM 2112 N N . THR A 1 280 ? -17.732 8.475 -3.021 1.00 36.09 280 THR A N 1
ATOM 2113 C CA . THR A 1 280 ? -17.936 9.166 -1.742 1.00 36.09 280 THR A CA 1
ATOM 2114 C C . THR A 1 280 ? -18.311 8.128 -0.695 1.00 36.09 280 THR A C 1
ATOM 2116 O O . THR A 1 280 ? -19.220 7.332 -0.942 1.00 36.09 280 THR A O 1
ATOM 2119 N N . SER A 1 281 ? -17.610 8.132 0.442 1.00 33.69 281 SER A N 1
ATOM 2120 C CA . SER A 1 281 ? -17.847 7.209 1.561 1.00 33.69 281 SER A CA 1
ATOM 2121 C C . SER A 1 281 ? -19.314 7.262 2.045 1.00 33.69 281 SER A C 1
ATOM 2123 O O . SER A 1 281 ? -19.891 8.356 2.105 1.00 33.69 281 SER A O 1
ATOM 2125 N N . PRO A 1 282 ? -19.935 6.120 2.416 1.00 37.31 282 PRO A N 1
ATOM 2126 C CA . PRO A 1 282 ? -21.323 6.044 2.890 1.00 37.31 282 PRO A CA 1
ATOM 2127 C C . PRO A 1 282 ? -21.607 6.846 4.170 1.00 37.31 282 PRO A C 1
ATOM 2129 O O . PRO A 1 282 ? -22.767 7.163 4.444 1.00 37.31 282 PRO A O 1
ATOM 2132 N N . HIS A 1 283 ? -20.573 7.213 4.935 1.00 36.09 283 HIS A N 1
ATOM 2133 C CA . HIS A 1 283 ? -20.710 8.006 6.161 1.00 36.09 283 HIS A CA 1
ATOM 2134 C C . HIS A 1 283 ? -21.100 9.472 5.918 1.00 36.09 283 HIS A C 1
ATOM 2136 O O . HIS A 1 283 ? -21.551 10.149 6.841 1.00 36.09 283 HIS A O 1
ATOM 2142 N N . PHE A 1 284 ? -21.015 9.958 4.677 1.00 42.44 284 PHE A N 1
ATOM 2143 C CA . PHE A 1 284 ? -21.403 11.318 4.314 1.00 42.44 284 PHE A CA 1
ATOM 2144 C C . PHE A 1 284 ? -22.706 11.292 3.504 1.00 42.44 284 PHE A C 1
ATOM 2146 O O . PHE A 1 284 ? -22.715 11.136 2.281 1.00 42.44 284 PHE A O 1
ATOM 2153 N N . LYS A 1 285 ? -23.851 11.427 4.189 1.00 34.97 285 LYS A N 1
ATOM 2154 C CA . LYS A 1 285 ? -25.156 11.573 3.521 1.00 34.97 285 LYS A CA 1
ATOM 2155 C C . LYS A 1 285 ? -25.146 12.814 2.615 1.00 34.97 285 LYS A C 1
ATOM 2157 O O . LYS A 1 285 ? -24.695 13.881 3.017 1.00 34.97 285 LYS A O 1
ATOM 2162 N N . LYS A 1 286 ? -25.688 12.650 1.399 1.00 38.50 286 LYS A N 1
ATOM 2163 C CA . LYS A 1 286 ? -25.845 13.663 0.336 1.00 38.50 286 LYS A CA 1
ATOM 2164 C C . LYS A 1 286 ? -26.161 15.063 0.884 1.00 38.50 286 LYS A C 1
ATOM 2166 O O . LYS A 1 286 ? -27.281 15.307 1.333 1.00 38.50 286 LYS A O 1
ATOM 2171 N N . ALA A 1 287 ? -25.220 15.995 0.748 1.00 33.22 287 ALA A N 1
ATOM 2172 C CA . ALA A 1 287 ? -25.512 17.416 0.887 1.00 33.22 287 ALA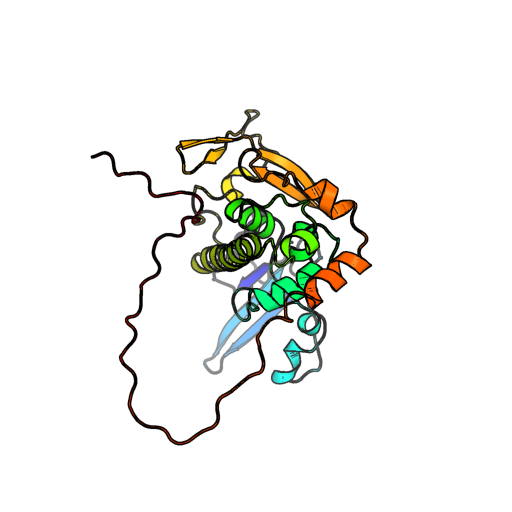 A CA 1
ATOM 2173 C C . ALA A 1 287 ? -26.454 17.851 -0.252 1.00 33.22 287 ALA A C 1
ATOM 2175 O O . ALA A 1 287 ? -26.197 17.584 -1.431 1.00 33.22 287 ALA A O 1
ATOM 2176 N N . LYS A 1 288 ? -27.585 18.473 0.103 1.00 28.80 288 LYS A N 1
ATOM 2177 C CA . LYS A 1 288 ? -28.525 19.070 -0.855 1.00 28.80 288 LYS A CA 1
ATOM 2178 C C . LYS A 1 288 ? -27.802 20.154 -1.657 1.00 28.80 288 LYS A C 1
ATOM 2180 O O . LYS A 1 288 ? -27.157 21.025 -1.082 1.00 28.80 288 LYS A O 1
ATOM 2185 N N . LYS A 1 289 ? -27.964 20.107 -2.981 1.00 26.50 289 LYS A N 1
ATOM 2186 C CA . LYS A 1 289 ? -27.594 21.186 -3.903 1.00 26.50 289 LYS A CA 1
ATOM 2187 C C . LYS A 1 289 ? -28.310 22.467 -3.453 1.00 26.50 289 LYS A C 1
ATOM 2189 O O . LYS A 1 289 ? -29.539 22.490 -3.456 1.00 26.50 289 LYS A O 1
ATOM 2194 N N . VAL A 1 290 ? -27.556 23.489 -3.063 1.00 30.56 290 VAL A N 1
ATOM 2195 C CA . VAL A 1 290 ? -28.063 24.864 -3.021 1.00 30.56 290 VAL A CA 1
ATOM 2196 C C . VAL A 1 290 ? -27.892 25.412 -4.436 1.00 30.56 290 VAL A C 1
ATOM 2198 O O . VAL A 1 290 ? -26.811 25.286 -5.013 1.00 30.56 290 VAL A O 1
ATOM 2201 N N . THR A 1 291 ? -29.009 25.849 -5.010 1.00 40.28 291 THR A N 1
ATOM 2202 C CA . THR A 1 291 ? -29.142 26.493 -6.327 1.00 40.28 291 THR A CA 1
ATOM 2203 C C . THR A 1 291 ? -28.343 27.776 -6.424 1.00 40.28 291 THR A C 1
ATOM 2205 O O . THR A 1 291 ? -28.359 28.520 -5.419 1.00 40.28 291 THR A O 1
#

Radius of gyration: 24.16 Å; chains: 1; bounding box: 64×61×66 Å